Protein AF-A0A5N6ZNU6-F1 (afdb_monomer)

pLDDT: mean 80.34, std 13.29, range [39.31, 98.06]

Nearest PDB structures (foldseek):
  7rax-assembly1_A  TM=7.133E-01  e=1.894E-08  Escherichia coli K-12
  7krv-assembly2_A  TM=4.488E-01  e=5.653E-11  Escherichia coli K-12
  7n46-assembly1_A  TM=6.823E-01  e=2.714E-08  Escherichia coli K-12
  7ko2-assembly4_D  TM=4.359E-01  e=5.014E-11  Escherichia coli K-12
  4jne-assembly1_B  TM=4.265E-01  e=1.566E-10  Escherichia coli K-12

Secondary structure (DSSP, 8-state):
--HHHHHHHTTTTTTS------HHHHHHHHHHHHT--TT--TT-EEEEEEE-SS-EEEEEEEEEE-SSS-EEEEEE---EES-STHHHHHHHHHHHHHHHTTSTT--HHHHHHHHHHIIIIIHHH--S-TT--EEEE-TTSPPBTTTTB-SSEEEE-HHHHHHHHHHHHHHHHHHHHHHHHH-SS-EEEEEEESTTTT-HHHHHHHHHHS-TTSEEE-----S--TT--PPTTPEEEEEEEEEEEGGG---SB--EEEEE----TTPPPPSS--TT-EEEEEE--B-TTS-GGGS-EEE-TTS-EEEEEEEEEEEEE-SSEEEEEEEETTEEEEEEEEE--

Foldseek 3Di:
DDPVVVCVVVVPAPQHDDDDDDPVQVVVQVLPQLLVPPDADQQAKEKEWAQAAFKTKIWMWGFNDPPPGTDTDTQDDMDMDRLHPVQLLVLVLVVCCVLPVPAQQDDPVQSVQQSCCCVVPVQLQQQLDQQDKDWGARQRGDDDVVQCDDPRTGIHGSVNSCVSCVVSLVVSLVSVVVNCVRGPDHHQEYEQHYPRSSRNNSQVSNCVVDDVRYYYTHRAPDDDAPPDPDDAQFWDKDKDKDKDFCVVPDPQWDKDFDWDADDDHRDGDDPDDDPRIGGQDIWIFGPPVPDPVPFDWDQDPRRTIMGMFMWMWIWHDHPFWIKIFIGGPNDTRDIDIGGDD

Organism: NCBI:txid61420

Solvent-accessible surface area (backbone atoms only — not comparable to full-atom values): 19480 Å² total; per-residue (Å²): 136,56,74,66,59,55,40,46,75,70,62,50,48,84,91,51,85,79,78,89,70,54,70,69,56,51,52,48,50,48,40,57,64,56,50,65,58,89,78,75,50,73,71,41,23,34,35,40,35,39,24,23,50,61,38,29,42,34,38,33,31,25,31,72,35,71,70,94,57,68,35,73,38,78,65,38,85,61,54,71,47,84,56,10,50,53,55,46,52,56,46,50,53,51,52,47,47,75,74,36,66,87,43,71,51,58,46,68,68,29,50,50,50,27,50,49,49,34,68,76,42,52,62,54,63,42,58,70,54,52,87,52,64,45,78,34,52,27,73,42,37,67,72,34,78,92,76,37,25,53,91,27,24,34,58,43,47,15,56,57,54,43,65,54,44,44,68,44,52,53,51,53,47,50,54,52,52,51,53,52,69,65,34,89,56,76,59,46,32,36,38,37,36,52,74,35,32,64,20,49,26,55,47,51,53,47,56,72,71,46,61,92,80,40,47,72,43,59,57,59,92,68,94,80,63,85,84,63,94,74,57,73,77,46,65,48,78,44,82,47,76,48,78,43,51,50,90,76,50,76,66,60,48,61,79,45,81,39,69,41,66,91,59,66,86,81,61,79,82,70,91,57,91,48,96,70,54,39,81,65,47,68,39,62,32,62,33,77,83,56,60,69,91,75,55,45,72,44,79,37,99,83,76,44,52,25,37,49,47,68,34,32,43,32,44,28,44,50,101,63,32,37,37,38,32,39,29,46,94,93,37,79,50,45,64,37,77,45,68,69,131

InterPro domains:
  IPR043129 ATPase, nucleotide binding domain [SSF53067] (43-226)

Sequence (341 aa):
MTTLRCAENAGFGENGTIRLISEPEAAAMHALNASNPHGLEVGDTVVLCDAGGGTVDLITFSIAEREPTPRLKEEASGDGSLCGSTFLNRRFEKFLESRLSSMPGWGRDTLDEAMQRFETVIKRTFCGDVTQDSMIPVPGIADDSAIHVHRGRLRVRGQEMVDLFKPILEEVHYLVDNQVRTSKKRVKALFLVGGFGQSPYLRRYLCDALPQDMEALAPVDGWTAVGDEIREAEPIETSWQNYRLCSYGNFDSIRVNLYELHTPVAEEPPLYFDRRVKKHAVLNPNLDAIEKARMPVRLGYDNQEYYHIGYEIHATYFSAHCEYALWYEGRNHGGVRVDYA

Structure (mmCIF, N/CA/C/O backbone):
data_AF-A0A5N6ZNU6-F1
#
_entry.id   AF-A0A5N6ZNU6-F1
#
loop_
_atom_site.group_PDB
_atom_site.id
_atom_site.type_symbol
_atom_site.label_atom_id
_atom_site.label_alt_id
_atom_site.label_comp_id
_atom_site.label_asym_id
_atom_site.label_entity_id
_atom_site.label_seq_id
_atom_site.pdbx_PDB_ins_code
_atom_site.Cartn_x
_atom_site.Cartn_y
_atom_site.Cartn_z
_atom_site.occupancy
_atom_site.B_iso_or_equiv
_atom_site.auth_seq_id
_atom_site.auth_comp_id
_atom_site.auth_asym_id
_atom_site.auth_atom_id
_atom_site.pdbx_PDB_model_num
ATOM 1 N N . MET A 1 1 ? 15.206 -7.789 31.638 1.00 51.19 1 MET A N 1
ATOM 2 C CA . MET A 1 1 ? 14.608 -6.451 31.838 1.00 51.19 1 MET A CA 1
ATOM 3 C C . MET A 1 1 ? 13.488 -6.338 30.817 1.00 51.19 1 MET A C 1
ATOM 5 O O . MET A 1 1 ? 13.765 -6.584 29.654 1.00 51.19 1 MET A O 1
ATOM 9 N N . THR A 1 2 ? 12.238 -6.148 31.231 1.00 79.62 2 THR A N 1
ATOM 10 C CA . THR A 1 2 ? 11.077 -6.112 30.320 1.00 79.62 2 THR A CA 1
ATOM 11 C C . THR A 1 2 ? 10.919 -4.717 29.707 1.00 79.62 2 THR A C 1
ATOM 13 O O . THR A 1 2 ? 11.246 -3.735 30.369 1.00 79.62 2 THR A O 1
ATOM 16 N N . THR A 1 3 ? 10.407 -4.615 28.474 1.00 79.56 3 THR A N 1
ATOM 17 C CA . THR A 1 3 ? 10.200 -3.342 27.744 1.00 79.56 3 THR A CA 1
ATOM 18 C C . THR A 1 3 ? 9.445 -2.298 28.571 1.00 79.56 3 THR A C 1
ATOM 20 O O . THR A 1 3 ? 9.847 -1.139 28.606 1.00 79.56 3 THR A O 1
ATOM 23 N N . LEU A 1 4 ? 8.419 -2.723 29.317 1.00 80.88 4 LEU A N 1
ATOM 24 C CA . LEU A 1 4 ? 7.667 -1.863 30.237 1.00 80.88 4 LEU A CA 1
ATOM 25 C C . LEU A 1 4 ? 8.573 -1.191 31.279 1.00 80.88 4 LEU A C 1
ATOM 27 O O . LEU A 1 4 ? 8.513 0.015 31.473 1.00 80.88 4 LEU A O 1
ATOM 31 N N . ARG A 1 5 ? 9.477 -1.962 31.887 1.00 82.81 5 ARG A N 1
ATOM 32 C CA . ARG A 1 5 ? 10.367 -1.488 32.952 1.00 82.81 5 ARG A CA 1
ATOM 33 C C . ARG A 1 5 ? 11.409 -0.498 32.435 1.00 82.81 5 ARG A C 1
ATOM 35 O O . ARG A 1 5 ? 11.853 0.376 33.169 1.00 82.81 5 ARG A O 1
ATOM 42 N N . CYS A 1 6 ? 11.806 -0.635 31.170 1.00 84.00 6 CYS A N 1
ATOM 43 C CA . CYS A 1 6 ? 12.647 0.354 30.502 1.00 84.00 6 CYS A CA 1
ATOM 44 C C . CYS A 1 6 ? 11.894 1.675 30.288 1.00 84.00 6 CYS A C 1
ATOM 46 O O . CYS A 1 6 ? 12.481 2.729 30.510 1.00 84.00 6 CYS A O 1
ATOM 48 N N . ALA A 1 7 ? 10.615 1.620 29.900 1.00 82.62 7 ALA A N 1
ATOM 49 C CA . ALA A 1 7 ? 9.781 2.811 29.742 1.00 82.62 7 ALA A CA 1
ATOM 50 C C . ALA A 1 7 ? 9.546 3.520 31.088 1.00 82.62 7 ALA A C 1
ATOM 52 O O . ALA A 1 7 ? 9.763 4.724 31.189 1.00 82.62 7 ALA A O 1
ATOM 53 N N . GLU A 1 8 ? 9.208 2.772 32.140 1.00 86.56 8 GLU A N 1
ATOM 54 C CA . GLU A 1 8 ? 9.044 3.307 33.502 1.00 86.56 8 GLU A CA 1
ATOM 55 C C . GLU A 1 8 ? 10.331 3.975 34.007 1.00 86.56 8 GLU A C 1
ATOM 57 O O . GLU A 1 8 ? 10.311 5.111 34.472 1.00 86.56 8 GLU A O 1
ATOM 62 N N . ASN A 1 9 ? 11.484 3.315 33.848 1.00 87.75 9 ASN A N 1
ATOM 63 C CA . ASN A 1 9 ? 12.777 3.875 34.255 1.00 87.75 9 ASN A CA 1
ATOM 64 C C . ASN A 1 9 ? 13.182 5.125 33.455 1.00 87.75 9 ASN A C 1
ATOM 66 O O . ASN A 1 9 ? 14.033 5.886 33.910 1.00 87.75 9 ASN A O 1
ATOM 70 N N . ALA A 1 10 ? 12.614 5.319 32.265 1.00 85.81 10 ALA A N 1
ATOM 71 C CA . ALA A 1 10 ? 12.818 6.504 31.440 1.00 85.81 10 ALA A CA 1
ATOM 72 C C . ALA A 1 10 ? 11.824 7.641 31.763 1.00 85.81 10 ALA A C 1
ATOM 74 O O . ALA A 1 10 ? 11.838 8.659 31.074 1.00 85.81 10 ALA A O 1
ATOM 75 N N . GLY A 1 11 ? 10.980 7.485 32.791 1.00 86.06 11 GLY A N 1
ATOM 76 C CA . GLY A 1 11 ? 10.014 8.498 33.232 1.00 86.06 11 GLY A CA 1
ATOM 77 C C . GLY A 1 11 ? 8.684 8.481 32.470 1.00 86.06 11 GLY A C 1
ATOM 78 O O . GLY A 1 11 ? 7.864 9.382 32.639 1.00 86.06 11 GLY A O 1
ATOM 79 N N . PHE A 1 12 ? 8.427 7.474 31.625 1.00 79.94 12 PHE A N 1
ATOM 80 C CA . PHE A 1 12 ? 7.091 7.299 31.052 1.00 79.94 12 PHE A CA 1
ATOM 81 C C . PHE A 1 12 ? 6.124 6.799 32.137 1.00 79.94 12 PHE A C 1
ATOM 83 O O . PHE A 1 12 ? 6.509 6.019 33.004 1.00 79.94 12 PHE A O 1
ATOM 90 N N . GLY A 1 13 ? 4.858 7.233 32.085 1.00 73.88 13 GLY A N 1
ATOM 91 C CA . GLY A 1 13 ? 3.809 6.776 33.010 1.00 73.88 13 GLY A CA 1
ATOM 92 C C . GLY A 1 13 ? 3.729 7.500 34.361 1.00 73.88 13 GLY A C 1
ATOM 93 O O . GLY A 1 13 ? 2.907 7.123 35.187 1.00 73.88 13 GLY A O 1
ATOM 94 N N . GLU A 1 14 ? 4.509 8.560 34.607 1.00 75.50 14 GLU A N 1
ATOM 95 C CA . GLU A 1 14 ? 4.453 9.296 35.889 1.00 75.50 14 GLU A CA 1
ATOM 96 C C . GLU A 1 14 ? 3.064 9.889 36.204 1.00 75.50 14 GLU A C 1
ATOM 98 O O . GLU A 1 14 ? 2.690 9.990 37.369 1.00 75.50 14 GLU A O 1
ATOM 103 N N . ASN A 1 15 ? 2.276 10.221 35.174 1.00 72.31 15 ASN A N 1
ATOM 104 C CA . ASN A 1 15 ? 0.929 10.798 35.296 1.00 72.31 15 ASN A CA 1
ATOM 105 C C . ASN A 1 15 ? -0.177 9.916 34.678 1.00 72.31 15 ASN A C 1
ATOM 107 O O . ASN A 1 15 ? -1.268 10.412 34.394 1.00 72.31 15 ASN A O 1
ATOM 111 N N . GLY A 1 16 ? 0.085 8.629 34.420 1.00 72.00 16 GLY A N 1
ATOM 112 C CA . GLY A 1 16 ? -0.883 7.755 33.752 1.00 72.00 16 GLY A CA 1
ATOM 113 C C . GLY A 1 16 ? -0.426 6.306 33.603 1.00 72.00 16 GLY A C 1
ATOM 114 O O . GLY A 1 16 ? 0.699 5.944 33.925 1.00 72.00 16 GLY A O 1
ATOM 115 N N . THR A 1 17 ? -1.307 5.440 33.111 1.00 75.81 17 THR A N 1
ATOM 116 C CA . THR A 1 17 ? -1.005 4.009 32.960 1.00 75.81 17 THR A CA 1
ATOM 117 C C . THR A 1 17 ? -0.333 3.733 31.614 1.00 75.81 17 THR A C 1
ATOM 119 O O . THR A 1 17 ? -0.880 4.069 30.565 1.00 75.81 17 THR A O 1
ATOM 122 N N . ILE A 1 18 ? 0.837 3.087 31.616 1.00 76.19 18 ILE A N 1
ATOM 123 C CA . ILE A 1 18 ? 1.483 2.625 30.378 1.00 76.19 18 ILE A CA 1
ATOM 124 C C . ILE A 1 18 ? 0.818 1.324 29.934 1.00 76.19 18 ILE A C 1
ATOM 126 O O . ILE A 1 18 ? 0.795 0.344 30.682 1.00 76.19 18 ILE A O 1
ATOM 130 N N . ARG A 1 19 ? 0.329 1.288 28.693 1.00 74.06 19 ARG A N 1
ATOM 131 C CA . ARG A 1 19 ? -0.153 0.061 28.054 1.00 74.06 19 ARG A CA 1
ATOM 132 C C . ARG A 1 19 ? 0.830 -0.374 26.977 1.00 74.06 19 ARG A C 1
ATOM 134 O O . ARG A 1 19 ? 1.073 0.363 26.026 1.00 74.06 19 ARG A O 1
ATOM 141 N N . LEU A 1 20 ? 1.364 -1.585 27.115 1.00 73.50 20 LEU A N 1
ATOM 142 C CA . LEU A 1 20 ? 2.018 -2.255 25.999 1.00 73.50 20 LEU A CA 1
ATOM 143 C C . LEU A 1 20 ? 0.938 -2.793 25.065 1.00 73.50 20 LEU A C 1
ATOM 145 O O . LEU A 1 20 ? 0.037 -3.501 25.509 1.00 73.50 20 LEU A O 1
ATOM 149 N N . ILE A 1 21 ? 1.054 -2.444 23.795 1.00 71.12 21 ILE A N 1
ATOM 150 C CA . ILE A 1 21 ? 0.240 -2.973 22.705 1.00 71.12 21 ILE A CA 1
ATOM 151 C C . ILE A 1 21 ? 1.146 -3.779 21.783 1.00 71.12 21 ILE A C 1
ATOM 153 O O . ILE A 1 21 ? 2.356 -3.529 21.724 1.00 71.12 21 ILE A O 1
ATOM 157 N N . SER A 1 22 ? 0.576 -4.749 21.079 1.00 64.69 22 SER A N 1
ATOM 158 C CA . SER A 1 22 ? 1.310 -5.409 20.004 1.00 64.69 22 SER A CA 1
ATOM 159 C C . SER A 1 22 ? 1.457 -4.452 18.814 1.00 64.69 22 SER A C 1
ATOM 161 O O . SER A 1 22 ? 0.653 -3.541 18.624 1.00 64.69 22 SER A O 1
ATOM 163 N N . GLU A 1 23 ? 2.492 -4.644 18.002 1.00 61.56 23 GLU A N 1
ATOM 164 C CA . GLU A 1 23 ? 2.657 -3.926 16.732 1.00 61.56 23 GLU A CA 1
ATOM 165 C C . GLU A 1 23 ? 1.412 -4.015 15.823 1.00 61.56 23 GLU A C 1
ATOM 167 O O . GLU A 1 23 ? 0.945 -2.964 15.378 1.00 61.56 23 GLU A O 1
ATOM 172 N N . PRO A 1 24 ? 0.780 -5.192 15.621 1.00 65.31 24 PRO A N 1
ATOM 173 C CA . PRO A 1 24 ? -0.447 -5.260 14.833 1.00 65.31 24 PRO A CA 1
ATOM 174 C C . PRO A 1 24 ? -1.640 -4.543 15.483 1.00 65.31 24 PRO A C 1
ATOM 176 O O . PRO A 1 24 ? -2.470 -3.976 14.774 1.00 65.31 24 PRO A O 1
ATOM 179 N N . GLU A 1 25 ? -1.736 -4.515 16.818 1.00 69.44 25 GLU A N 1
ATOM 180 C CA . GLU A 1 25 ? -2.754 -3.718 17.517 1.00 69.44 25 GLU A CA 1
ATOM 181 C C . GLU A 1 25 ? -2.515 -2.214 17.301 1.00 69.44 25 GLU A C 1
ATOM 183 O O . GLU A 1 25 ? -3.463 -1.468 17.057 1.00 69.44 25 GLU A O 1
ATOM 188 N N . ALA A 1 26 ? -1.256 -1.765 17.324 1.00 72.44 26 ALA A N 1
ATOM 189 C CA . ALA A 1 26 ? -0.891 -0.381 17.025 1.00 72.44 26 ALA A CA 1
ATOM 190 C C . ALA A 1 26 ? -1.258 0.011 15.586 1.00 72.44 26 ALA A C 1
ATOM 192 O O . ALA A 1 26 ? -1.880 1.055 15.373 1.00 72.44 26 ALA A O 1
ATOM 193 N N . ALA A 1 27 ? -0.927 -0.843 14.613 1.00 68.31 27 ALA A N 1
ATOM 194 C CA . ALA A 1 27 ? -1.252 -0.636 13.206 1.00 68.31 27 ALA A CA 1
ATOM 195 C C . ALA A 1 27 ? -2.770 -0.603 12.967 1.00 68.31 27 ALA A C 1
ATOM 197 O O . ALA A 1 27 ? -3.264 0.286 12.275 1.00 68.31 27 ALA A O 1
ATOM 198 N N . ALA A 1 28 ? -3.528 -1.504 13.597 1.00 72.88 28 ALA A N 1
ATOM 199 C CA . ALA A 1 28 ? -4.983 -1.522 13.490 1.00 72.88 28 ALA A CA 1
ATOM 200 C C . ALA A 1 28 ? -5.640 -0.298 14.149 1.00 72.88 28 ALA A C 1
ATOM 202 O O . ALA A 1 28 ? -6.561 0.275 13.573 1.00 72.88 28 ALA A O 1
ATOM 203 N N . MET A 1 29 ? -5.162 0.149 15.318 1.00 73.88 29 MET A N 1
ATOM 204 C CA . MET A 1 29 ? -5.648 1.392 15.934 1.00 73.88 29 MET A CA 1
ATOM 205 C C . MET A 1 29 ? -5.370 2.611 15.051 1.00 73.88 29 MET A C 1
ATOM 207 O O . MET A 1 29 ? -6.229 3.480 14.914 1.00 73.88 29 MET A O 1
ATOM 211 N N . HIS A 1 30 ? -4.188 2.674 14.436 1.00 72.19 30 HIS A N 1
ATOM 212 C CA . HIS A 1 30 ? -3.856 3.738 13.496 1.00 72.19 30 HIS A CA 1
ATOM 213 C C . HIS A 1 30 ? -4.765 3.698 12.261 1.00 72.19 30 HIS A C 1
ATOM 215 O O . HIS A 1 30 ? -5.376 4.714 11.939 1.00 72.19 30 HIS A O 1
ATOM 221 N N . ALA A 1 31 ? -4.937 2.528 11.637 1.00 68.69 31 ALA A N 1
ATOM 222 C CA . ALA A 1 31 ? -5.826 2.347 10.491 1.00 68.69 31 ALA A CA 1
ATOM 223 C C . ALA A 1 31 ? -7.276 2.740 10.819 1.00 68.69 31 ALA A C 1
ATOM 225 O O . ALA A 1 31 ? -7.913 3.447 10.041 1.00 68.69 31 ALA A O 1
ATOM 226 N N . LEU A 1 32 ? -7.781 2.355 11.995 1.00 69.69 32 LEU A N 1
ATOM 227 C CA . LEU A 1 32 ? -9.116 2.733 12.468 1.00 69.69 32 LEU A CA 1
ATOM 228 C C . LEU A 1 32 ? -9.279 4.240 12.669 1.00 69.69 32 LEU A C 1
ATOM 230 O O . LEU A 1 32 ? -10.367 4.757 12.439 1.00 69.69 32 LEU A O 1
ATOM 234 N N . ASN A 1 33 ? -8.232 4.943 13.093 1.00 68.00 33 ASN A N 1
ATOM 235 C CA . ASN A 1 33 ? -8.287 6.392 13.274 1.00 68.00 33 ASN A CA 1
ATOM 236 C C . ASN A 1 33 ? -8.126 7.148 11.945 1.00 68.00 33 ASN A C 1
ATOM 238 O O . ASN A 1 33 ? -8.799 8.153 11.738 1.00 68.00 33 ASN A O 1
ATOM 242 N N . ALA A 1 34 ? -7.258 6.671 11.049 1.00 60.16 34 ALA A N 1
ATOM 243 C CA . ALA A 1 34 ? -6.953 7.320 9.772 1.00 60.16 34 ALA A CA 1
ATOM 244 C C . ALA A 1 34 ? -8.050 7.116 8.715 1.00 60.16 34 ALA A C 1
ATOM 246 O O . ALA A 1 34 ? -8.331 8.016 7.933 1.00 60.16 34 ALA A O 1
ATOM 247 N N . SER A 1 35 ? -8.724 5.962 8.712 1.00 54.38 35 SER A N 1
ATOM 248 C CA . SER A 1 35 ? -9.697 5.610 7.663 1.00 54.38 35 SER A CA 1
ATOM 249 C C . SER A 1 35 ? -11.066 6.293 7.814 1.00 54.38 35 SER A C 1
ATOM 251 O O . SER A 1 35 ? -11.995 5.891 7.125 1.00 54.38 35 SER A O 1
ATOM 253 N N . ASN A 1 36 ? -11.213 7.250 8.748 1.00 52.66 36 ASN A N 1
ATOM 254 C CA . ASN A 1 36 ? -12.477 7.876 9.170 1.00 52.66 36 ASN A CA 1
ATOM 255 C C . ASN A 1 36 ? -13.695 6.933 9.014 1.00 52.66 36 ASN A C 1
ATOM 257 O O . ASN A 1 36 ? -14.550 7.149 8.152 1.00 52.66 36 ASN A O 1
ATOM 261 N N . PRO A 1 37 ? -13.748 5.825 9.781 1.00 50.72 37 PRO A N 1
ATOM 262 C CA . PRO A 1 37 ? -14.659 4.723 9.513 1.00 50.72 37 PRO A CA 1
ATOM 263 C C . PRO A 1 37 ? -16.076 5.087 9.958 1.00 50.72 37 PRO A C 1
ATOM 265 O O . PRO A 1 37 ? -16.539 4.716 11.049 1.00 50.72 37 PRO A O 1
ATOM 268 N N . HIS A 1 38 ? -16.767 5.821 9.091 1.00 46.94 38 HIS A N 1
ATOM 269 C CA . HIS A 1 38 ? -18.204 6.042 9.102 1.00 46.94 38 HIS A CA 1
ATOM 270 C C . HIS A 1 38 ? -18.914 4.708 8.826 1.00 46.94 38 HIS A C 1
ATOM 272 O O . HIS A 1 38 ? -19.449 4.477 7.751 1.00 46.94 38 HIS A O 1
ATOM 278 N N . GLY A 1 39 ? -18.884 3.784 9.787 1.00 60.69 39 GLY A N 1
ATOM 279 C CA . GLY A 1 39 ? -19.612 2.523 9.654 1.00 60.69 39 GLY A CA 1
ATOM 280 C C . GLY A 1 39 ? -19.181 1.400 10.584 1.00 60.69 39 GLY A C 1
ATOM 281 O O . GLY A 1 39 ? -19.991 0.512 10.826 1.00 60.69 39 GLY A O 1
ATOM 282 N N . LEU A 1 40 ? -17.958 1.416 11.123 1.00 71.25 40 LEU A N 1
ATOM 283 C CA . LEU A 1 40 ? -17.501 0.379 12.057 1.00 71.25 40 LEU A CA 1
ATOM 284 C C . LEU A 1 40 ? -17.944 0.700 13.488 1.00 71.25 40 LEU A C 1
ATOM 286 O O . LEU A 1 40 ? -17.657 1.777 13.988 1.00 71.25 40 LEU A O 1
ATOM 290 N N . GLU A 1 41 ? -18.610 -0.218 14.170 1.00 77.19 41 GLU A N 1
ATOM 291 C CA . GLU A 1 41 ? -19.144 -0.056 15.523 1.00 77.19 41 GLU A CA 1
ATOM 292 C C . GLU A 1 41 ? -18.466 -1.000 16.520 1.00 77.19 41 GLU A C 1
ATOM 294 O O . GLU A 1 41 ? -17.758 -1.942 16.159 1.00 77.19 41 GLU A O 1
ATOM 299 N N . VAL A 1 42 ? -18.681 -0.753 17.815 1.00 83.31 42 VAL A N 1
ATOM 300 C CA . VAL A 1 42 ? -18.278 -1.709 18.852 1.00 83.31 42 VAL A CA 1
ATOM 301 C C . VAL A 1 42 ? -18.961 -3.053 18.582 1.00 83.31 42 VAL A C 1
ATOM 303 O O . VAL A 1 42 ? -20.173 -3.124 18.412 1.00 83.31 42 VAL A O 1
ATOM 306 N N . GLY A 1 43 ? -18.173 -4.124 18.563 1.00 85.56 43 GLY A N 1
ATOM 307 C CA . GLY A 1 43 ? -18.595 -5.478 18.221 1.00 85.56 43 GLY A CA 1
ATOM 308 C C . GLY A 1 43 ? -18.250 -5.895 16.791 1.00 85.56 43 GLY A C 1
ATOM 309 O O . GLY A 1 43 ? -18.131 -7.101 16.548 1.00 85.56 43 GLY A O 1
ATOM 310 N N . ASP A 1 44 ? -18.019 -4.943 15.880 1.00 87.31 44 ASP A N 1
ATOM 311 C CA . ASP A 1 44 ? -17.610 -5.252 14.510 1.00 87.31 44 ASP A CA 1
ATOM 312 C C . ASP A 1 44 ? -16.221 -5.883 14.476 1.00 87.31 44 ASP A C 1
ATOM 314 O O . ASP A 1 44 ? -15.363 -5.611 15.319 1.00 87.31 44 ASP A O 1
ATOM 318 N N . THR A 1 45 ? -16.016 -6.760 13.495 1.00 90.38 45 THR A N 1
ATOM 319 C CA . THR A 1 45 ? -14.768 -7.501 13.303 1.00 90.38 45 THR A CA 1
ATOM 320 C C . THR A 1 45 ? -14.099 -7.054 12.011 1.00 90.38 45 THR A C 1
ATOM 322 O O . THR A 1 45 ? -14.753 -6.942 10.976 1.00 90.38 45 THR A O 1
ATOM 325 N N . VAL A 1 46 ? -12.799 -6.799 12.075 1.00 88.62 46 VAL A N 1
ATOM 326 C CA . VAL A 1 46 ? -11.963 -6.352 10.963 1.00 88.62 46 VAL A CA 1
ATOM 327 C C . VAL A 1 46 ? -10.756 -7.267 10.817 1.00 88.62 46 VAL A C 1
ATOM 329 O O . VAL A 1 46 ? -10.259 -7.818 11.802 1.00 88.62 46 VAL A O 1
ATOM 332 N N . VAL A 1 47 ? -10.270 -7.410 9.591 1.00 91.19 47 VAL A N 1
ATOM 333 C CA . VAL A 1 47 ? -8.977 -8.037 9.309 1.00 91.19 47 VAL A CA 1
ATOM 334 C C . VAL A 1 47 ? -7.991 -6.932 8.969 1.00 91.19 47 VAL A C 1
ATOM 336 O O . VAL A 1 47 ? -8.284 -6.099 8.123 1.00 91.19 47 VAL A O 1
ATOM 339 N N . LEU A 1 48 ? -6.832 -6.907 9.615 1.00 87.88 48 LEU A N 1
ATOM 340 C CA . LEU A 1 48 ? -5.693 -6.108 9.176 1.00 87.88 48 LEU A CA 1
ATOM 341 C C . LEU A 1 48 ? -4.790 -7.016 8.340 1.00 87.88 48 LEU A C 1
ATOM 343 O O . LEU A 1 48 ? -4.389 -8.073 8.814 1.00 87.88 48 LEU A O 1
ATOM 347 N N . CYS A 1 49 ? -4.491 -6.604 7.115 1.00 90.12 49 CYS A N 1
ATOM 348 C CA . CYS A 1 49 ? -3.552 -7.243 6.206 1.00 90.12 49 CYS A CA 1
ATOM 349 C C . CYS A 1 49 ? -2.362 -6.302 6.010 1.00 90.12 49 CYS A C 1
ATOM 351 O O . CYS A 1 49 ? -2.451 -5.339 5.245 1.00 90.12 49 CYS A O 1
ATOM 353 N N . ASP A 1 50 ? -1.254 -6.579 6.693 1.00 85.69 50 ASP A N 1
ATOM 354 C CA . ASP A 1 50 ? 0.019 -5.910 6.446 1.00 85.69 50 ASP A CA 1
ATOM 355 C C . ASP A 1 50 ? 0.718 -6.584 5.272 1.00 85.69 50 ASP A C 1
ATOM 357 O O . ASP A 1 50 ? 1.384 -7.612 5.402 1.00 85.69 50 ASP A O 1
ATOM 361 N N . ALA A 1 51 ? 0.507 -6.020 4.085 1.00 85.62 51 ALA A N 1
ATOM 362 C CA . ALA A 1 51 ? 1.149 -6.476 2.873 1.00 85.62 51 ALA A CA 1
ATOM 363 C C . ALA A 1 51 ? 2.468 -5.716 2.689 1.00 85.62 51 ALA A C 1
ATOM 365 O O . ALA A 1 51 ? 2.513 -4.597 2.170 1.00 85.62 51 ALA A O 1
ATOM 366 N N . GLY A 1 52 ? 3.566 -6.341 3.109 1.00 80.44 52 GLY A N 1
ATOM 367 C CA . GLY A 1 52 ? 4.906 -5.774 3.081 1.00 80.44 52 GLY A CA 1
ATOM 368 C C . GLY A 1 52 ? 5.724 -6.128 1.834 1.00 80.44 52 GLY A C 1
ATOM 369 O O . GLY A 1 52 ? 5.241 -6.574 0.789 1.00 80.44 52 GLY A O 1
ATOM 370 N N . GLY A 1 53 ? 7.035 -5.898 1.931 1.00 80.38 53 GLY A N 1
ATOM 371 C CA . GLY A 1 53 ? 7.987 -6.280 0.886 1.00 80.38 53 GLY A CA 1
ATOM 372 C C . GLY A 1 53 ? 8.268 -7.784 0.864 1.00 80.38 53 GLY A C 1
ATOM 373 O O . GLY A 1 53 ? 8.252 -8.401 -0.199 1.00 80.38 53 GLY A O 1
ATOM 374 N N . GLY A 1 54 ? 8.550 -8.373 2.024 1.00 73.25 54 GLY A N 1
ATOM 375 C CA . GLY A 1 54 ? 8.911 -9.789 2.150 1.00 73.25 54 GLY A CA 1
ATOM 376 C C . GLY A 1 54 ? 7.735 -10.678 2.540 1.00 73.25 54 GLY A C 1
ATOM 377 O O . GLY A 1 54 ? 7.537 -11.727 1.932 1.00 73.25 54 GLY A O 1
ATOM 378 N N . THR A 1 55 ? 6.961 -10.241 3.525 1.00 80.31 55 THR A N 1
ATOM 379 C CA . THR A 1 55 ? 5.838 -10.984 4.094 1.00 80.31 55 THR A CA 1
ATOM 380 C C . THR A 1 55 ? 4.521 -10.286 3.807 1.00 80.31 55 THR A C 1
ATOM 382 O O . THR A 1 55 ? 4.480 -9.095 3.482 1.00 80.31 55 THR A O 1
ATOM 385 N N . VAL A 1 56 ? 3.458 -11.070 3.907 1.00 86.38 56 VAL A N 1
ATOM 386 C CA . VAL A 1 56 ? 2.109 -10.578 4.132 1.00 86.38 56 VAL A CA 1
ATOM 387 C C . VAL A 1 56 ? 1.633 -11.225 5.416 1.00 86.38 56 VAL A C 1
ATOM 389 O O . VAL A 1 56 ? 1.635 -12.453 5.501 1.00 86.38 56 VAL A O 1
ATOM 392 N N . ASP A 1 57 ? 1.264 -10.400 6.384 1.00 86.56 57 ASP A N 1
ATOM 393 C CA . ASP A 1 57 ? 0.865 -10.820 7.720 1.00 86.56 57 ASP A CA 1
ATOM 394 C C . ASP A 1 57 ? -0.559 -10.327 7.995 1.00 86.56 57 ASP A C 1
ATOM 396 O O . ASP A 1 57 ? -0.908 -9.175 7.726 1.00 86.56 57 ASP A O 1
ATOM 400 N N . LEU A 1 58 ? -1.406 -11.214 8.506 1.00 91.06 58 LEU A N 1
ATOM 401 C CA . LEU A 1 58 ? -2.812 -10.950 8.767 1.00 91.06 58 LEU A CA 1
ATOM 402 C C . LEU A 1 58 ? -3.135 -11.129 10.232 1.00 91.06 58 LEU A C 1
ATOM 404 O O . LEU A 1 58 ? -2.582 -11.980 10.919 1.00 91.06 58 LEU A O 1
ATOM 408 N N . ILE A 1 59 ? -4.102 -10.356 10.701 1.00 89.50 59 ILE A N 1
ATOM 409 C CA . ILE A 1 59 ? -4.647 -10.504 12.043 1.00 89.50 59 ILE A CA 1
ATOM 410 C C . ILE A 1 59 ? -6.105 -10.065 12.059 1.00 89.50 59 ILE A C 1
ATOM 412 O O . ILE A 1 59 ? -6.512 -9.164 11.326 1.00 89.50 59 ILE A O 1
ATOM 416 N N . THR A 1 60 ? -6.917 -10.722 12.884 1.00 91.81 60 THR A N 1
ATOM 417 C CA . THR A 1 60 ? -8.344 -10.408 13.012 1.00 91.81 60 THR A CA 1
ATOM 418 C C . THR A 1 60 ? -8.636 -9.810 14.373 1.00 91.81 60 THR A C 1
ATOM 420 O O . THR A 1 60 ? -8.338 -10.422 15.400 1.00 91.81 60 THR A O 1
ATOM 423 N N . PHE A 1 61 ? -9.297 -8.657 14.383 1.00 89.19 61 PHE A N 1
ATOM 424 C CA . PHE A 1 61 ? -9.691 -7.959 15.597 1.00 89.19 61 PHE A CA 1
ATOM 425 C C . PHE A 1 61 ? -11.190 -7.703 15.628 1.00 89.19 61 PHE A C 1
ATOM 427 O O . PHE A 1 61 ? -11.780 -7.378 14.604 1.00 89.19 61 PHE A O 1
ATOM 434 N N . SER A 1 62 ? -11.798 -7.748 16.811 1.00 90.19 62 SER A N 1
ATOM 435 C CA . SER A 1 62 ? -13.063 -7.064 17.063 1.00 90.19 62 SER A CA 1
ATOM 436 C C . SER A 1 62 ? -12.844 -5.751 17.802 1.00 90.19 62 SER A C 1
ATOM 438 O O . SER A 1 62 ? -11.942 -5.624 18.635 1.00 90.19 62 SER A O 1
ATOM 440 N N . ILE A 1 63 ? -13.683 -4.765 17.497 1.00 86.19 63 ILE A N 1
ATOM 441 C CA . ILE A 1 63 ? -13.680 -3.467 18.167 1.00 86.19 63 ILE A CA 1
ATOM 442 C C . ILE A 1 63 ? -14.398 -3.639 19.505 1.00 86.19 63 ILE A C 1
ATOM 444 O O . ILE A 1 63 ? -15.616 -3.779 19.547 1.00 86.19 63 ILE A O 1
ATOM 448 N N . ALA A 1 64 ? -13.658 -3.656 20.608 1.00 85.25 64 ALA A N 1
ATOM 449 C CA . ALA A 1 64 ? -14.229 -3.775 21.948 1.00 85.25 64 ALA A CA 1
ATOM 450 C C . ALA A 1 64 ? -14.690 -2.417 22.495 1.00 85.25 64 ALA A C 1
ATOM 452 O O . ALA A 1 64 ? -15.732 -2.329 23.136 1.00 85.25 64 ALA A O 1
ATOM 453 N N . GLU A 1 65 ? -13.925 -1.360 22.229 1.00 78.94 65 GLU A N 1
ATOM 454 C CA . GLU A 1 65 ? -14.221 0.015 22.642 1.00 78.94 65 GLU A CA 1
ATOM 455 C C . GLU A 1 65 ? -13.716 0.964 21.547 1.00 78.94 65 GLU A C 1
ATOM 457 O O . GLU A 1 65 ? -12.704 0.674 20.906 1.00 78.94 65 GLU A O 1
ATOM 462 N N . ARG A 1 66 ? -14.401 2.090 21.319 1.00 68.25 66 ARG A N 1
ATOM 463 C CA . ARG A 1 66 ? -13.928 3.143 20.395 1.00 68.25 66 ARG A CA 1
ATOM 464 C C . ARG A 1 66 ? -13.353 4.356 21.120 1.00 68.25 66 ARG A C 1
ATOM 466 O O . ARG A 1 66 ? -12.490 5.032 20.581 1.00 68.25 66 ARG A O 1
ATOM 473 N N . GLU A 1 67 ? -13.834 4.626 22.326 1.00 64.25 67 GLU A N 1
ATOM 474 C CA . GLU A 1 67 ? -13.673 5.903 23.019 1.00 64.25 67 GLU A CA 1
ATOM 475 C C . GLU A 1 67 ? -13.360 5.670 24.497 1.00 64.25 67 GLU A C 1
ATOM 477 O O . GLU A 1 67 ? -13.939 4.751 25.081 1.00 64.25 67 GLU A O 1
ATOM 482 N N . PRO A 1 68 ? -12.513 6.504 25.130 1.00 58.34 68 PRO A N 1
ATOM 483 C CA . PRO A 1 68 ? -11.639 7.549 24.562 1.00 58.34 68 PRO A CA 1
ATOM 484 C C . PRO A 1 68 ? -10.426 7.020 23.775 1.00 58.34 68 PRO A C 1
ATOM 486 O O . PRO A 1 68 ? -9.684 7.793 23.179 1.00 58.34 68 PRO A O 1
ATOM 489 N N . THR A 1 69 ? -10.155 5.714 23.802 1.00 64.31 69 THR A N 1
ATOM 490 C CA . THR A 1 69 ? -9.073 5.096 23.021 1.00 64.31 69 THR A CA 1
ATOM 491 C C . THR A 1 69 ? -9.568 3.766 22.476 1.00 64.31 69 THR A C 1
ATOM 493 O O . THR A 1 69 ? -10.111 2.981 23.261 1.00 64.31 69 THR A O 1
ATOM 496 N N . PRO A 1 70 ? -9.374 3.475 21.178 1.00 68.25 70 PRO A N 1
ATOM 497 C CA . PRO A 1 70 ? -9.789 2.206 20.613 1.00 68.25 70 PRO A CA 1
ATOM 498 C C . PRO A 1 70 ? -9.195 1.021 21.382 1.00 68.25 70 PRO A C 1
ATOM 500 O O . PRO A 1 70 ? -7.996 0.965 21.674 1.00 68.25 70 PRO A O 1
ATOM 503 N N . ARG A 1 71 ? -10.042 0.048 21.715 1.00 77.25 71 ARG A N 1
ATOM 504 C CA . ARG A 1 71 ? -9.604 -1.253 22.216 1.00 77.25 71 ARG A CA 1
ATOM 505 C C . ARG A 1 71 ? -9.981 -2.317 21.225 1.00 77.25 71 ARG A C 1
ATOM 507 O O . ARG A 1 71 ? -11.146 -2.448 20.851 1.00 77.25 71 ARG A O 1
ATOM 514 N N . LEU A 1 72 ? -8.979 -3.090 20.847 1.00 83.62 72 LEU A N 1
ATOM 515 C CA . LEU A 1 72 ? -9.119 -4.190 19.922 1.00 83.62 72 LEU A CA 1
ATOM 516 C C . LEU A 1 72 ? -8.934 -5.488 20.680 1.00 83.62 72 LEU A C 1
ATOM 518 O O . LEU A 1 72 ? -8.107 -5.594 21.584 1.00 83.62 72 LEU A O 1
ATOM 522 N N . LYS A 1 73 ? -9.741 -6.474 20.320 1.00 85.44 73 LYS A N 1
ATOM 523 C CA . LYS A 1 73 ? -9.618 -7.826 20.835 1.00 85.44 73 LYS A CA 1
ATOM 524 C C . LYS A 1 73 ? -9.278 -8.737 19.675 1.00 85.44 73 LYS A C 1
ATOM 526 O O . LYS A 1 73 ? -10.053 -8.822 18.731 1.00 85.44 73 LYS A O 1
ATOM 531 N N . GLU A 1 74 ? -8.151 -9.429 19.758 1.00 86.19 74 GLU A N 1
ATOM 532 C CA . GLU A 1 74 ? -7.797 -10.456 18.780 1.00 86.19 74 GLU A CA 1
ATOM 533 C C . GLU A 1 74 ? -8.848 -11.581 18.805 1.00 86.19 74 GLU A C 1
ATOM 535 O O . GLU A 1 74 ? -9.180 -12.122 19.865 1.00 86.19 74 GLU A O 1
ATOM 540 N N . GLU A 1 75 ? -9.428 -11.887 17.645 1.00 85.88 75 GLU A N 1
ATOM 541 C CA . GLU A 1 75 ? -10.506 -12.880 17.500 1.00 85.88 75 GLU A CA 1
ATOM 542 C C . GLU A 1 75 ? -10.026 -14.190 16.867 1.00 85.88 75 GLU A C 1
ATOM 544 O O . GLU A 1 75 ? -10.630 -15.243 17.085 1.00 85.88 75 GLU A O 1
ATOM 549 N N . ALA A 1 76 ? -8.936 -14.138 16.107 1.00 81.44 76 ALA A N 1
ATOM 550 C CA . ALA A 1 76 ? -8.302 -15.293 15.494 1.00 81.44 76 ALA A CA 1
ATOM 551 C C . ALA A 1 76 ? -6.792 -15.077 15.460 1.00 81.44 76 ALA A C 1
ATOM 553 O O . ALA A 1 76 ? -6.342 -13.951 15.241 1.00 81.44 76 ALA A O 1
ATOM 554 N N . SER A 1 77 ? -6.039 -16.165 15.641 1.00 81.81 77 SER A N 1
ATOM 555 C CA . SER A 1 77 ? -4.596 -16.151 15.424 1.00 81.81 77 SER A CA 1
ATOM 556 C C . SER A 1 77 ? -4.299 -15.645 14.019 1.00 81.81 77 SER A C 1
ATOM 558 O O . SER A 1 77 ? -4.995 -16.011 13.067 1.00 81.81 77 SER A O 1
ATOM 560 N N . GLY A 1 78 ? -3.293 -14.784 13.919 1.00 83.38 78 GLY A N 1
ATOM 561 C CA . GLY A 1 78 ? -2.835 -14.280 12.637 1.00 83.38 78 GLY A CA 1
ATOM 562 C C . GLY A 1 78 ? -2.261 -15.376 11.742 1.00 83.38 78 GLY A C 1
ATOM 563 O O . GLY A 1 78 ? -1.690 -16.353 12.234 1.00 83.38 78 GLY A O 1
ATOM 564 N N . ASP A 1 79 ? -2.423 -15.194 10.439 1.00 86.62 79 ASP A N 1
ATOM 565 C CA . ASP A 1 79 ? -1.826 -16.006 9.380 1.00 86.62 79 ASP A CA 1
ATOM 566 C C . ASP A 1 79 ? -0.823 -15.155 8.592 1.00 86.62 79 ASP A C 1
ATOM 568 O O . ASP A 1 79 ? -0.862 -13.925 8.637 1.00 86.62 79 ASP A O 1
ATOM 572 N N . GLY A 1 80 ? 0.086 -15.785 7.861 1.00 88.31 80 GLY A N 1
ATOM 573 C CA . GLY A 1 80 ? 1.050 -15.053 7.055 1.00 88.31 80 GLY A CA 1
ATOM 574 C C . GLY A 1 80 ? 1.880 -15.942 6.146 1.00 88.31 80 GLY A C 1
ATOM 575 O O . GLY A 1 80 ? 2.094 -17.125 6.410 1.00 88.31 80 GLY A O 1
ATOM 576 N N . SER A 1 81 ? 2.369 -15.360 5.053 1.00 88.75 81 SER A N 1
ATOM 577 C CA . SER A 1 81 ? 3.253 -16.049 4.108 1.00 88.75 81 SER A CA 1
ATOM 578 C C . SER A 1 81 ? 4.318 -15.114 3.548 1.00 88.75 81 SER A C 1
ATOM 580 O O . SER A 1 81 ? 4.215 -13.885 3.574 1.00 88.75 81 SER A O 1
ATOM 582 N N . LEU A 1 82 ? 5.348 -15.721 2.967 1.00 87.56 82 LEU A N 1
ATOM 583 C CA . LEU A 1 82 ? 6.389 -15.045 2.206 1.00 87.56 82 LEU A CA 1
ATOM 584 C C . LEU A 1 82 ? 5.882 -14.736 0.788 1.00 87.56 82 LEU A C 1
ATOM 586 O O . LEU A 1 82 ? 6.330 -15.342 -0.181 1.00 87.56 82 LEU A O 1
ATOM 590 N N . CYS A 1 83 ? 4.942 -13.796 0.677 1.00 87.44 83 CYS A N 1
ATOM 591 C CA . CYS A 1 83 ? 4.307 -13.412 -0.590 1.00 87.44 83 CYS A CA 1
ATOM 592 C C . CYS A 1 83 ? 4.217 -11.889 -0.797 1.00 87.44 83 CYS A C 1
ATOM 594 O O . CYS A 1 83 ? 3.342 -11.385 -1.495 1.00 87.44 83 CYS A O 1
ATOM 596 N N . GLY A 1 84 ? 5.144 -11.130 -0.204 1.00 86.00 84 GLY A N 1
ATOM 597 C CA . GLY A 1 84 ? 5.193 -9.674 -0.361 1.00 86.00 84 GLY A CA 1
ATOM 598 C C . GLY A 1 84 ? 5.656 -9.200 -1.751 1.00 86.00 84 GLY A C 1
ATOM 599 O O . GLY A 1 84 ? 6.070 -9.978 -2.618 1.00 86.00 84 GLY A O 1
ATOM 600 N N . SER A 1 85 ? 5.669 -7.881 -1.965 1.00 89.25 85 SER A N 1
ATOM 601 C CA . SER A 1 85 ? 5.982 -7.287 -3.283 1.00 89.25 85 SER A CA 1
ATOM 602 C C . SER A 1 85 ? 7.380 -7.606 -3.839 1.00 89.25 85 SER A C 1
ATOM 604 O O . SER A 1 85 ? 7.604 -7.471 -5.042 1.00 89.25 85 SER A O 1
ATOM 606 N N . THR A 1 86 ? 8.339 -8.049 -3.021 1.00 85.88 86 THR A N 1
ATOM 607 C CA . THR A 1 86 ? 9.667 -8.479 -3.504 1.00 85.88 86 THR A CA 1
ATOM 608 C C . THR A 1 86 ? 9.600 -9.744 -4.358 1.00 85.88 86 THR A C 1
ATOM 610 O O . THR A 1 86 ? 10.464 -9.966 -5.208 1.00 85.88 86 THR A O 1
ATOM 613 N N . PHE A 1 87 ? 8.554 -10.558 -4.206 1.00 91.69 87 PHE A N 1
ATOM 614 C CA . PHE A 1 87 ? 8.329 -11.720 -5.059 1.00 91.69 87 PHE A CA 1
ATOM 615 C C . PHE A 1 87 ? 7.922 -11.315 -6.478 1.00 91.69 87 PHE A C 1
ATOM 617 O O . PHE A 1 87 ? 8.297 -12.002 -7.429 1.00 91.69 87 PHE A O 1
ATOM 624 N N . LEU A 1 88 ? 7.268 -10.160 -6.646 1.00 94.88 88 LEU A N 1
ATOM 625 C CA . LEU A 1 88 ? 7.028 -9.569 -7.966 1.00 94.88 88 LEU A CA 1
ATOM 626 C C . LEU A 1 88 ? 8.347 -9.211 -8.654 1.00 94.88 88 LEU A C 1
ATOM 628 O O . LEU A 1 88 ? 8.516 -9.525 -9.828 1.00 94.88 88 LEU A O 1
ATOM 632 N N . ASN A 1 89 ? 9.309 -8.645 -7.916 1.00 92.19 89 ASN A N 1
ATOM 633 C CA . ASN A 1 89 ? 10.639 -8.341 -8.456 1.00 92.19 89 ASN A CA 1
ATOM 634 C C . ASN A 1 89 ? 11.332 -9.611 -8.958 1.00 92.19 89 ASN A C 1
ATOM 636 O O . ASN A 1 89 ? 11.794 -9.649 -10.091 1.00 92.19 89 ASN A O 1
ATOM 640 N N . ARG A 1 90 ? 11.331 -10.684 -8.158 1.00 94.94 90 ARG A N 1
ATOM 641 C CA . ARG A 1 90 ? 11.926 -11.973 -8.555 1.00 94.94 90 ARG A CA 1
ATOM 642 C C . ARG A 1 90 ? 11.264 -12.566 -9.798 1.00 94.94 90 ARG A C 1
ATOM 644 O O . ARG A 1 90 ? 11.930 -13.185 -10.622 1.00 94.94 90 ARG A O 1
ATOM 651 N N . ARG A 1 91 ? 9.940 -12.427 -9.923 1.00 97.50 91 ARG A N 1
ATOM 652 C CA . ARG A 1 91 ? 9.197 -12.888 -11.106 1.00 97.50 91 ARG A CA 1
ATOM 653 C C . ARG A 1 91 ? 9.533 -12.045 -12.332 1.00 97.50 91 ARG A C 1
ATOM 655 O O . ARG A 1 91 ? 9.716 -12.608 -13.407 1.00 97.50 91 ARG A O 1
ATOM 662 N N . PHE A 1 92 ? 9.650 -10.732 -12.163 1.00 98.06 92 PHE A N 1
ATOM 663 C CA . PHE A 1 92 ? 10.009 -9.818 -13.238 1.00 98.06 92 PHE A CA 1
ATOM 664 C C . PHE A 1 92 ? 11.452 -10.023 -13.721 1.00 98.06 92 PHE A C 1
ATOM 666 O O . PHE A 1 92 ? 11.681 -10.110 -14.922 1.00 98.06 92 PHE A O 1
ATOM 673 N N . GLU A 1 93 ? 12.402 -10.216 -12.806 1.00 97.62 93 GLU A N 1
ATOM 674 C CA . GLU A 1 93 ? 13.789 -10.575 -13.125 1.00 97.62 93 GLU A CA 1
ATOM 675 C C . GLU A 1 93 ? 13.849 -11.856 -13.967 1.00 97.62 93 GLU A C 1
ATOM 677 O O . GLU A 1 93 ? 14.373 -11.840 -15.078 1.00 97.62 93 GLU A O 1
ATOM 682 N N . LYS A 1 94 ? 13.191 -12.935 -13.517 1.00 97.81 94 LYS A N 1
ATOM 683 C CA . LYS A 1 94 ? 13.096 -14.194 -14.282 1.00 97.81 94 LYS A CA 1
ATOM 684 C C . LYS A 1 94 ? 12.436 -14.016 -15.647 1.00 97.81 94 LYS A C 1
ATOM 686 O O . LYS A 1 94 ? 12.819 -14.673 -16.613 1.00 97.81 94 LYS A O 1
ATOM 691 N N . PHE A 1 95 ? 11.426 -13.155 -15.734 1.00 97.75 95 PHE A N 1
ATOM 692 C CA . PHE A 1 95 ? 10.779 -12.825 -16.997 1.00 97.75 95 PHE A CA 1
ATOM 693 C C . PHE A 1 95 ? 11.767 -12.165 -17.967 1.00 97.75 95 PHE A C 1
ATOM 695 O O . PHE A 1 95 ? 11.858 -12.600 -19.117 1.00 97.75 95 PHE A O 1
ATOM 702 N N . LEU A 1 96 ? 12.563 -11.196 -17.504 1.00 97.38 96 LEU A N 1
ATOM 703 C CA . LEU A 1 96 ? 13.608 -10.573 -18.315 1.00 97.38 96 LEU A CA 1
ATOM 704 C C . LEU A 1 96 ? 14.694 -11.578 -18.709 1.00 97.38 96 LEU A C 1
ATOM 706 O O . LEU A 1 96 ? 15.029 -11.663 -19.887 1.00 97.38 96 LEU A O 1
ATOM 710 N N . GLU A 1 97 ? 15.186 -12.391 -17.772 1.00 96.25 97 GLU A N 1
ATOM 711 C CA . GLU A 1 97 ? 16.178 -13.436 -18.049 1.00 96.25 97 GLU A CA 1
ATOM 712 C C . GLU A 1 97 ? 15.679 -14.411 -19.119 1.00 96.25 97 GLU A C 1
ATOM 714 O O . GLU A 1 97 ? 16.386 -14.698 -20.084 1.00 96.25 97 GLU A O 1
ATOM 719 N N . SER A 1 98 ? 14.435 -14.881 -19.007 1.00 95.69 98 SER A N 1
ATOM 720 C CA . SER A 1 98 ? 13.860 -15.813 -19.982 1.00 95.69 98 SER A CA 1
ATOM 721 C C . SER A 1 98 ? 13.760 -15.219 -21.390 1.00 95.69 98 SER A C 1
ATOM 723 O O . SER A 1 98 ? 13.883 -15.947 -22.374 1.00 95.69 98 SER A O 1
ATOM 725 N N . ARG A 1 99 ? 13.553 -13.900 -21.491 1.00 94.75 99 ARG A N 1
ATOM 726 C CA . ARG A 1 99 ? 13.329 -13.200 -22.760 1.00 94.75 99 ARG A CA 1
ATOM 727 C C . ARG A 1 99 ? 14.621 -12.681 -23.384 1.00 94.75 99 ARG A C 1
ATOM 729 O O . ARG A 1 99 ? 14.719 -12.645 -24.605 1.00 94.75 99 ARG A O 1
ATOM 736 N N . LEU A 1 100 ? 15.583 -12.259 -22.565 1.00 96.06 100 LEU A N 1
ATOM 737 C CA . LEU A 1 100 ? 16.731 -11.468 -23.005 1.00 96.06 100 LEU A CA 1
ATOM 738 C C . LEU A 1 100 ? 18.088 -12.127 -22.732 1.00 96.06 100 LEU A C 1
ATOM 740 O O . LEU A 1 100 ? 19.068 -11.691 -23.322 1.00 96.06 100 LEU A O 1
ATOM 744 N N . SER A 1 101 ? 18.187 -13.181 -21.910 1.00 94.25 101 SER A N 1
ATOM 745 C CA . SER A 1 101 ? 19.497 -13.747 -21.516 1.00 94.25 101 SER A CA 1
ATOM 746 C C . SER A 1 101 ? 20.365 -14.256 -22.669 1.00 94.25 101 SER A C 1
ATOM 748 O O . SER A 1 101 ? 21.588 -14.283 -22.550 1.00 94.25 101 SER A O 1
ATOM 750 N N . SER A 1 102 ? 19.754 -14.653 -23.785 1.00 94.19 102 SER A N 1
ATOM 751 C CA . SER A 1 102 ? 20.451 -15.107 -24.993 1.00 94.19 102 SER A CA 1
ATOM 752 C C . SER A 1 102 ? 20.781 -13.981 -25.979 1.00 94.19 102 SER A C 1
ATOM 754 O O . SER A 1 102 ? 21.423 -14.234 -27.000 1.00 94.19 102 SER A O 1
ATOM 756 N N . MET A 1 103 ? 20.345 -12.750 -25.704 1.00 94.62 103 MET A N 1
ATOM 757 C CA . MET A 1 103 ? 20.528 -11.611 -26.597 1.00 94.62 103 MET A CA 1
ATOM 758 C C . MET A 1 103 ? 21.918 -10.986 -26.439 1.00 94.62 103 MET A C 1
ATOM 760 O O . MET A 1 103 ? 22.377 -10.767 -25.313 1.00 94.62 103 MET A O 1
ATOM 764 N N . PRO A 1 104 ? 22.599 -10.646 -27.551 1.00 93.38 104 PRO A N 1
ATOM 765 C CA . PRO A 1 104 ? 23.825 -9.862 -27.497 1.00 93.38 104 PRO A CA 1
ATOM 766 C C . PRO A 1 104 ? 23.592 -8.538 -26.763 1.00 93.38 104 PRO A C 1
ATOM 768 O O . PRO A 1 104 ? 22.641 -7.820 -27.063 1.00 93.38 104 PRO A O 1
ATOM 771 N N . GLY A 1 105 ? 24.473 -8.229 -25.811 1.00 90.38 105 GLY A N 1
ATOM 772 C CA . GLY A 1 105 ? 24.388 -7.014 -24.999 1.00 90.38 105 GLY A CA 1
ATOM 773 C C . GLY A 1 105 ? 23.472 -7.116 -23.775 1.00 90.38 105 GLY A C 1
ATOM 774 O O . GLY A 1 105 ? 23.363 -6.151 -23.023 1.00 90.38 105 GLY A O 1
ATOM 775 N N . TRP A 1 106 ? 22.879 -8.287 -23.505 1.00 96.00 106 TRP A N 1
ATOM 776 C CA . TRP A 1 106 ? 22.319 -8.567 -22.184 1.00 96.00 106 TRP A CA 1
ATOM 777 C C . TRP A 1 106 ? 23.434 -8.602 -21.137 1.00 96.00 106 TRP A C 1
ATOM 779 O O . TRP A 1 106 ? 24.437 -9.303 -21.288 1.00 96.00 106 TRP A O 1
ATOM 789 N N . GLY A 1 107 ? 23.249 -7.840 -20.066 1.00 94.31 107 GLY A N 1
ATOM 790 C CA . GLY A 1 107 ? 24.256 -7.627 -19.041 1.00 94.31 107 GLY A CA 1
ATOM 791 C C . GLY A 1 107 ? 23.636 -7.146 -17.739 1.00 94.31 107 GLY A C 1
ATOM 792 O O . GLY A 1 107 ? 22.450 -6.814 -17.671 1.00 94.31 107 GLY A O 1
ATOM 793 N N . ARG A 1 108 ? 24.457 -7.131 -16.687 1.00 93.19 108 ARG A N 1
ATOM 794 C CA . ARG A 1 108 ? 24.023 -6.746 -15.341 1.00 93.19 108 ARG A CA 1
ATOM 795 C C . ARG A 1 108 ? 23.536 -5.298 -15.279 1.00 93.19 108 ARG A C 1
ATOM 797 O O . ARG A 1 108 ? 22.553 -5.030 -14.614 1.00 93.19 108 ARG A O 1
ATOM 804 N N . ASP A 1 109 ? 24.186 -4.400 -16.004 1.00 93.62 109 ASP A N 1
ATOM 805 C CA . ASP A 1 109 ? 23.791 -2.999 -16.156 1.00 93.62 109 ASP A CA 1
ATOM 806 C C . ASP A 1 109 ? 22.386 -2.842 -16.759 1.00 93.62 109 ASP A C 1
ATOM 808 O O . ASP A 1 109 ? 21.555 -2.113 -16.222 1.00 93.62 109 ASP A O 1
ATOM 812 N N . THR A 1 110 ? 22.095 -3.586 -17.830 1.00 94.81 110 THR A N 1
ATOM 813 C CA . THR A 1 110 ? 20.776 -3.600 -18.475 1.00 94.81 110 THR A CA 1
ATOM 814 C C . THR A 1 110 ? 19.710 -4.183 -17.544 1.00 94.81 110 THR A C 1
ATOM 816 O O . THR A 1 110 ? 18.613 -3.632 -17.444 1.00 94.81 110 THR A O 1
ATOM 819 N N . LEU A 1 111 ? 20.029 -5.268 -16.832 1.00 95.50 111 LEU A N 1
ATOM 820 C CA . LEU A 1 111 ? 19.127 -5.845 -15.837 1.00 95.50 111 LEU A CA 1
ATOM 821 C C . LEU A 1 111 ? 18.860 -4.867 -14.683 1.00 95.50 111 LEU A C 1
ATOM 823 O O . LEU A 1 111 ? 17.703 -4.664 -14.324 1.00 95.50 111 LEU A O 1
ATOM 827 N N . ASP A 1 112 ? 19.899 -4.241 -14.129 1.00 94.94 112 ASP A N 1
ATOM 828 C CA . ASP A 1 112 ? 19.788 -3.318 -12.997 1.00 94.94 112 ASP A CA 1
ATOM 829 C C . ASP A 1 112 ? 18.902 -2.109 -13.354 1.00 94.94 112 ASP A C 1
ATOM 831 O O . ASP A 1 112 ? 18.025 -1.742 -12.569 1.00 94.94 112 ASP A O 1
ATOM 835 N N . GLU A 1 113 ? 19.045 -1.532 -14.555 1.00 94.31 113 GLU A N 1
ATOM 836 C CA . GLU A 1 113 ? 18.201 -0.413 -15.007 1.00 94.31 113 GLU A CA 1
ATOM 837 C C . GLU A 1 113 ? 16.735 -0.838 -15.207 1.00 94.31 113 GLU A C 1
ATOM 839 O O . GLU A 1 113 ? 15.804 -0.144 -14.776 1.00 94.31 113 GLU A O 1
ATOM 844 N N . ALA A 1 114 ? 16.515 -2.011 -15.806 1.00 96.50 114 ALA A N 1
ATOM 845 C CA . ALA A 1 114 ? 15.186 -2.582 -15.989 1.00 96.50 114 ALA A CA 1
ATOM 846 C C . ALA A 1 114 ? 14.488 -2.843 -14.642 1.00 96.50 114 ALA A C 1
ATOM 848 O O . ALA A 1 114 ? 13.334 -2.444 -14.441 1.00 96.50 114 ALA A O 1
ATOM 849 N N . MET A 1 115 ? 15.202 -3.464 -13.699 1.00 96.31 115 MET A N 1
ATOM 850 C CA . MET A 1 115 ? 14.723 -3.757 -12.348 1.00 96.31 115 MET A CA 1
ATOM 851 C C . MET A 1 115 ? 14.463 -2.482 -11.548 1.00 96.31 115 MET A C 1
ATOM 853 O O . MET A 1 115 ? 13.436 -2.380 -10.875 1.00 96.31 115 MET A O 1
ATOM 857 N N . GLN A 1 116 ? 15.335 -1.476 -11.660 1.00 91.69 116 GLN A N 1
ATOM 858 C CA . GLN A 1 116 ? 15.132 -0.182 -11.016 1.00 91.69 116 GLN A CA 1
ATOM 859 C C . GLN A 1 116 ? 13.861 0.495 -11.533 1.00 91.69 116 GLN A C 1
ATOM 861 O O . GLN A 1 116 ? 13.061 0.988 -10.732 1.00 91.69 116 GLN A O 1
ATOM 866 N N . ARG A 1 117 ? 13.629 0.501 -12.853 1.00 92.62 117 ARG A N 1
ATOM 867 C CA . ARG A 1 117 ? 12.410 1.077 -13.439 1.00 92.62 117 ARG A CA 1
ATOM 868 C C . ARG A 1 117 ? 11.152 0.334 -12.991 1.00 92.62 117 ARG A C 1
ATOM 870 O O . ARG A 1 117 ? 10.127 0.970 -12.733 1.00 92.62 117 ARG A O 1
ATOM 877 N N . PHE A 1 118 ? 11.229 -0.990 -12.890 1.00 93.75 118 PHE A N 1
ATOM 878 C CA . PHE A 1 118 ? 10.134 -1.804 -12.382 1.00 93.75 118 PHE A CA 1
ATOM 879 C C . PHE A 1 118 ? 9.811 -1.482 -10.920 1.00 93.75 118 PHE A C 1
ATOM 881 O O . PHE A 1 118 ? 8.669 -1.147 -10.616 1.00 93.75 118 PHE A O 1
ATOM 888 N N . GLU A 1 119 ? 10.808 -1.499 -10.033 1.00 85.69 119 GLU A N 1
ATOM 889 C CA . GLU A 1 119 ? 10.637 -1.270 -8.591 1.00 85.69 119 GLU A CA 1
ATOM 890 C C . GLU A 1 119 ? 10.097 0.128 -8.266 1.00 85.69 119 GLU A C 1
ATOM 892 O O . GLU A 1 119 ? 9.232 0.291 -7.403 1.00 85.69 119 GLU A O 1
ATOM 897 N N . THR A 1 120 ? 10.646 1.146 -8.929 1.00 80.31 120 THR A N 1
ATOM 898 C CA . THR A 1 120 ? 10.407 2.551 -8.570 1.00 80.31 120 THR A CA 1
ATOM 899 C C . THR A 1 120 ? 9.149 3.130 -9.194 1.00 80.31 120 THR A C 1
ATOM 901 O O . THR A 1 120 ? 8.597 4.074 -8.639 1.00 80.31 120 THR A O 1
ATOM 904 N N . VAL A 1 121 ? 8.690 2.581 -10.322 1.00 81.38 121 VAL A N 1
ATOM 905 C CA . VAL A 1 121 ? 7.557 3.145 -11.065 1.00 81.38 121 VAL A CA 1
ATOM 906 C C . VAL A 1 121 ? 6.536 2.074 -11.400 1.00 81.38 121 VAL A C 1
ATOM 908 O O . VAL A 1 121 ? 5.448 2.072 -10.839 1.00 81.38 121 VAL A O 1
ATOM 911 N N . ILE A 1 122 ? 6.883 1.133 -12.276 1.00 86.62 122 ILE A N 1
ATOM 912 C CA . ILE A 1 122 ? 5.880 0.287 -12.938 1.00 86.62 122 ILE A CA 1
ATOM 913 C C . ILE A 1 122 ? 5.137 -0.595 -11.937 1.00 86.62 122 ILE A C 1
ATOM 915 O O . ILE A 1 122 ? 3.914 -0.661 -11.972 1.00 86.62 122 ILE A O 1
ATOM 919 N N . LYS A 1 123 ? 5.854 -1.233 -11.008 1.00 87.88 123 LYS A N 1
ATOM 920 C CA . LYS A 1 123 ? 5.246 -2.087 -9.983 1.00 87.88 123 LYS A CA 1
ATOM 921 C C . LYS A 1 123 ? 4.289 -1.305 -9.078 1.00 87.88 123 LYS A C 1
ATOM 923 O O . LYS A 1 123 ? 3.291 -1.859 -8.628 1.00 87.88 123 LYS A O 1
ATOM 928 N N . ARG A 1 124 ? 4.616 -0.039 -8.798 1.00 81.62 124 ARG A N 1
ATOM 929 C CA . ARG A 1 124 ? 3.868 0.826 -7.876 1.00 81.62 124 ARG A CA 1
ATOM 930 C C . ARG A 1 124 ? 2.616 1.405 -8.523 1.00 81.62 124 ARG A C 1
ATOM 932 O O . ARG A 1 124 ? 1.596 1.493 -7.859 1.00 81.62 124 ARG A O 1
ATOM 939 N N . THR A 1 125 ? 2.681 1.760 -9.806 1.00 79.56 125 THR A N 1
ATOM 940 C CA . THR A 1 125 ? 1.576 2.427 -10.512 1.00 79.56 125 THR A CA 1
ATOM 941 C C . THR A 1 125 ? 0.670 1.472 -11.287 1.00 79.56 125 THR A C 1
ATOM 943 O O . THR A 1 125 ? -0.396 1.880 -11.743 1.00 79.56 125 THR A O 1
ATOM 946 N N . PHE A 1 126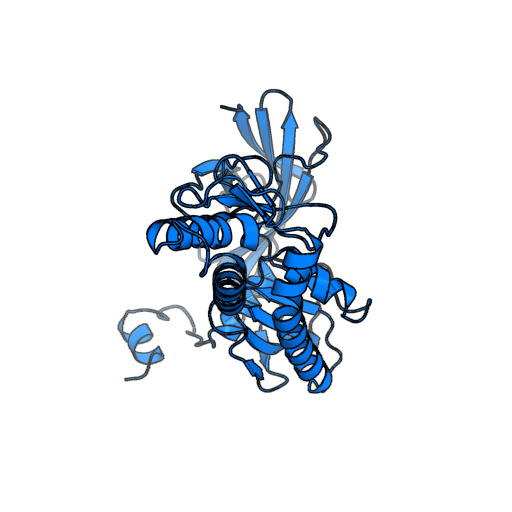 ? 1.066 0.210 -11.481 1.00 84.88 126 PHE A N 1
ATOM 947 C CA . PHE A 1 126 ? 0.254 -0.750 -12.222 1.00 84.88 126 PHE A CA 1
ATOM 948 C C . PHE A 1 126 ? -1.061 -1.059 -11.490 1.00 84.88 126 PHE A C 1
ATOM 950 O O . PHE A 1 126 ? -1.066 -1.462 -10.326 1.00 84.88 126 PHE A O 1
ATOM 957 N N . CYS A 1 127 ? -2.178 -0.896 -12.201 1.00 83.00 127 CYS A N 1
ATOM 958 C CA . CYS A 1 127 ? -3.540 -1.053 -11.681 1.00 83.00 127 CYS A CA 1
ATOM 959 C C . CYS A 1 127 ? -4.291 -2.266 -12.263 1.00 83.00 127 CYS A C 1
ATOM 961 O O . CYS A 1 127 ? -5.497 -2.410 -12.050 1.00 83.00 127 CYS A O 1
ATOM 963 N N . GLY A 1 128 ? -3.590 -3.132 -13.007 1.00 87.19 128 GLY A N 1
ATOM 964 C CA . GLY A 1 128 ? -4.179 -4.303 -13.661 1.00 87.19 128 GLY A CA 1
ATOM 965 C C . GLY A 1 128 ? -4.788 -4.031 -15.040 1.00 87.19 128 GLY A C 1
ATOM 966 O O . GLY A 1 128 ? -5.459 -4.905 -15.583 1.00 87.19 128 GLY A O 1
ATOM 967 N N . ASP A 1 129 ? -4.585 -2.840 -15.613 1.00 83.81 129 ASP A N 1
ATOM 968 C CA . ASP A 1 129 ? -5.082 -2.513 -16.952 1.00 83.81 129 ASP A CA 1
ATOM 969 C C . ASP A 1 129 ? -4.267 -3.237 -18.037 1.00 83.81 129 ASP A C 1
ATOM 971 O O . ASP A 1 129 ? -3.110 -2.914 -18.310 1.00 83.81 129 ASP A O 1
ATOM 975 N N . VAL A 1 130 ? -4.895 -4.221 -18.684 1.00 90.94 130 VAL A N 1
ATOM 976 C CA . VAL A 1 130 ? -4.290 -5.020 -19.761 1.00 90.94 130 VAL A CA 1
ATOM 977 C C . VAL A 1 130 ? -4.044 -4.229 -21.048 1.00 90.94 130 VAL A C 1
ATOM 979 O O . VAL A 1 130 ? -3.303 -4.698 -21.911 1.00 90.94 130 VAL A O 1
ATOM 982 N N . THR A 1 131 ? -4.662 -3.055 -21.195 1.00 86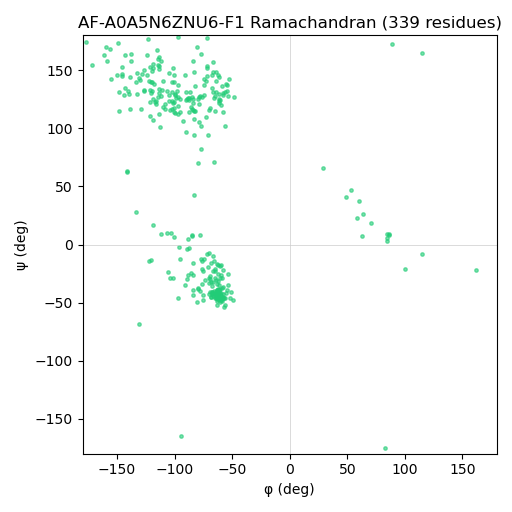.25 131 THR A N 1
ATOM 983 C CA . THR A 1 131 ? -4.497 -2.178 -22.362 1.00 86.25 131 THR A CA 1
ATOM 984 C C . THR A 1 131 ? -3.267 -1.280 -22.247 1.00 86.25 131 THR A C 1
ATOM 986 O O . THR A 1 131 ? -2.805 -0.735 -23.253 1.00 86.25 131 THR A O 1
ATOM 989 N N . GLN A 1 132 ? -2.714 -1.150 -21.037 1.00 84.38 132 GLN A N 1
ATOM 990 C CA . GLN A 1 132 ? -1.551 -0.321 -20.762 1.00 84.38 132 GLN A CA 1
ATOM 991 C C . GLN A 1 132 ? -0.265 -1.140 -20.794 1.00 84.38 132 GLN A C 1
ATOM 993 O O . GLN A 1 132 ? 0.003 -1.982 -19.937 1.00 84.38 132 GLN A O 1
ATOM 998 N N . ASP A 1 133 ? 0.576 -0.830 -21.774 1.00 92.19 133 ASP A N 1
ATOM 999 C CA . ASP A 1 133 ? 1.882 -1.456 -21.904 1.00 92.19 133 ASP A CA 1
ATOM 1000 C C . ASP A 1 133 ? 2.961 -0.671 -21.163 1.00 92.19 133 ASP A C 1
ATOM 1002 O O . ASP A 1 133 ? 2.970 0.560 -21.108 1.00 92.19 133 ASP A O 1
ATOM 1006 N N . SER A 1 134 ? 3.919 -1.412 -20.623 1.00 92.38 134 SER A N 1
ATOM 1007 C CA . SER A 1 134 ? 5.045 -0.883 -19.869 1.00 92.38 134 SER A CA 1
ATOM 1008 C C . SER A 1 134 ? 6.308 -0.860 -20.720 1.00 92.38 134 SER A C 1
ATOM 1010 O O . SER A 1 134 ? 6.675 -1.855 -21.341 1.00 92.38 134 SER A O 1
ATOM 1012 N N . MET A 1 135 ? 7.004 0.277 -20.724 1.00 94.88 135 MET A N 1
ATOM 1013 C CA . MET A 1 135 ? 8.280 0.429 -21.425 1.00 94.88 135 MET A CA 1
ATOM 1014 C C . MET A 1 135 ? 9.441 0.292 -20.438 1.00 94.88 135 MET A C 1
ATOM 1016 O O . MET A 1 135 ? 9.629 1.149 -19.570 1.00 94.88 135 MET A O 1
ATOM 1020 N N . ILE A 1 136 ? 10.223 -0.775 -20.590 1.00 96.50 136 ILE A N 1
ATOM 1021 C CA . ILE A 1 136 ? 11.349 -1.130 -19.721 1.00 96.50 136 ILE A CA 1
ATOM 1022 C C . ILE A 1 136 ? 12.659 -0.749 -20.415 1.00 96.50 136 ILE A C 1
ATOM 1024 O O . ILE A 1 136 ? 12.875 -1.205 -21.537 1.00 96.50 136 ILE A O 1
ATOM 1028 N N . PRO A 1 137 ? 13.531 0.073 -19.811 1.00 96.25 137 PRO A N 1
ATOM 1029 C CA . PRO A 1 137 ? 14.835 0.369 -20.390 1.00 96.25 137 PRO A CA 1
ATOM 1030 C C . PRO A 1 137 ? 15.690 -0.898 -20.465 1.00 96.25 137 PRO A C 1
ATOM 1032 O O . PRO A 1 137 ? 15.794 -1.645 -19.498 1.00 96.25 137 PRO A O 1
ATOM 1035 N N . VAL A 1 138 ? 16.273 -1.130 -21.636 1.00 96.94 138 VAL A N 1
ATOM 1036 C CA . VAL A 1 138 ? 17.193 -2.232 -21.932 1.00 96.94 138 VAL A CA 1
ATOM 1037 C C . VAL A 1 138 ? 18.307 -1.727 -22.863 1.00 96.94 138 VAL A C 1
ATOM 1039 O O . VAL A 1 138 ? 18.395 -2.154 -24.013 1.00 96.94 138 VAL A O 1
ATOM 1042 N N . PRO A 1 139 ? 19.139 -0.764 -22.421 1.00 91.81 139 PRO A N 1
ATOM 1043 C CA . PRO A 1 139 ? 20.053 -0.030 -23.305 1.00 91.81 139 PRO A CA 1
ATOM 1044 C C . PRO A 1 139 ? 21.102 -0.912 -23.992 1.00 91.81 139 PRO A C 1
ATOM 1046 O O . PRO A 1 139 ? 21.584 -0.550 -25.063 1.00 91.81 139 PRO A O 1
ATOM 1049 N N . GLY A 1 140 ? 21.453 -2.059 -23.401 1.00 91.31 140 GLY A N 1
ATOM 1050 C CA . GLY A 1 140 ? 22.384 -3.017 -23.993 1.00 91.31 140 GLY A CA 1
ATOM 1051 C C . GLY A 1 140 ? 21.790 -3.855 -25.127 1.00 91.31 140 GLY A C 1
ATOM 1052 O O . GLY A 1 140 ? 22.542 -4.471 -25.874 1.00 91.31 140 GLY A O 1
ATOM 1053 N N . ILE A 1 141 ? 20.464 -3.875 -25.297 1.00 95.81 141 ILE A N 1
ATOM 1054 C CA . ILE A 1 141 ? 19.788 -4.726 -26.282 1.00 95.81 141 ILE A CA 1
ATOM 1055 C C . ILE A 1 141 ? 19.499 -3.936 -27.560 1.00 95.81 141 ILE A C 1
ATOM 1057 O O . ILE A 1 141 ? 18.878 -2.873 -27.527 1.00 95.81 141 ILE A O 1
ATOM 1061 N N . ALA A 1 142 ? 19.940 -4.479 -28.696 1.00 94.06 142 ALA A N 1
ATOM 1062 C CA . ALA A 1 142 ? 19.654 -3.919 -30.013 1.00 94.06 142 ALA A CA 1
ATOM 1063 C C . ALA A 1 142 ? 18.159 -4.018 -30.370 1.00 94.06 142 ALA A C 1
ATOM 1065 O O . ALA A 1 142 ? 17.433 -4.868 -29.856 1.00 94.06 142 ALA A O 1
ATOM 1066 N N . ASP A 1 143 ? 17.708 -3.159 -31.286 1.00 95.31 143 ASP A N 1
ATOM 1067 C CA . ASP A 1 143 ? 16.322 -3.159 -31.755 1.00 95.31 143 ASP A CA 1
ATOM 1068 C C . ASP A 1 143 ? 15.965 -4.491 -32.432 1.00 95.31 143 ASP A C 1
ATOM 1070 O O . ASP A 1 143 ? 16.591 -4.901 -33.410 1.00 95.31 143 ASP A O 1
ATOM 1074 N N . ASP A 1 144 ? 14.915 -5.136 -31.928 1.00 94.00 144 ASP A N 1
ATOM 1075 C CA . ASP A 1 144 ? 14.388 -6.393 -32.442 1.00 94.00 144 ASP A CA 1
ATOM 1076 C C . ASP A 1 144 ? 12.869 -6.444 -32.212 1.00 94.00 144 ASP A C 1
ATOM 1078 O O . ASP A 1 144 ? 12.357 -6.480 -31.088 1.00 94.00 144 ASP A O 1
ATOM 1082 N N . SER A 1 145 ? 12.124 -6.450 -33.319 1.00 92.38 145 SER A N 1
ATOM 1083 C CA . SER A 1 145 ? 10.660 -6.444 -33.303 1.00 92.38 145 SER A CA 1
ATOM 1084 C C . SER A 1 145 ? 10.050 -7.750 -32.785 1.00 92.38 145 SER A C 1
ATOM 1086 O O . SER A 1 145 ? 8.942 -7.709 -32.245 1.00 92.38 145 SER A O 1
ATOM 1088 N N . ALA A 1 146 ? 10.745 -8.886 -32.921 1.00 91.31 146 ALA A N 1
ATOM 1089 C CA . ALA A 1 146 ? 10.251 -10.197 -32.499 1.00 91.31 146 ALA A CA 1
ATOM 1090 C C . ALA A 1 146 ? 10.182 -10.319 -30.971 1.00 91.31 146 ALA A C 1
ATOM 1092 O O . ALA A 1 146 ? 9.267 -10.949 -30.445 1.00 91.31 146 ALA A O 1
ATOM 1093 N N . ILE A 1 147 ? 11.107 -9.664 -30.265 1.00 91.38 147 ILE A N 1
ATOM 1094 C CA . ILE A 1 147 ? 11.125 -9.572 -28.796 1.00 91.38 147 ILE A CA 1
ATOM 1095 C C . ILE A 1 147 ? 10.587 -8.233 -28.273 1.00 91.38 147 ILE A C 1
ATOM 1097 O O . ILE A 1 147 ? 10.628 -7.978 -27.072 1.00 91.38 147 ILE A O 1
ATOM 1101 N N . HIS A 1 148 ? 10.059 -7.391 -29.166 1.00 95.19 148 HIS A N 1
ATOM 1102 C CA . HIS A 1 148 ? 9.468 -6.087 -28.864 1.00 95.19 148 HIS A CA 1
ATOM 1103 C C . HIS A 1 148 ? 10.431 -5.082 -28.210 1.00 95.19 148 HIS A C 1
ATOM 1105 O O . HIS A 1 148 ? 10.025 -4.294 -27.350 1.00 95.19 148 HIS A O 1
ATOM 1111 N N . VAL A 1 149 ? 11.694 -5.085 -28.639 1.00 96.94 149 VAL A N 1
ATOM 1112 C CA . VAL A 1 149 ? 12.691 -4.082 -28.253 1.00 96.94 149 VAL A CA 1
ATOM 1113 C C . VAL A 1 149 ? 12.813 -3.031 -29.352 1.00 96.94 149 VAL A C 1
ATOM 1115 O O . VAL A 1 149 ? 13.042 -3.356 -30.515 1.00 96.94 149 VAL A O 1
ATOM 1118 N N . HIS A 1 150 ? 12.653 -1.761 -28.987 1.00 95.19 150 HIS A N 1
ATOM 1119 C CA . HIS A 1 150 ? 12.839 -0.636 -29.901 1.00 95.19 150 HIS A CA 1
ATOM 1120 C C . HIS A 1 150 ? 13.352 0.595 -29.149 1.00 95.19 150 HIS A C 1
ATOM 1122 O O . HIS A 1 150 ? 12.786 0.989 -28.125 1.00 95.19 150 HIS A O 1
ATOM 1128 N N . ARG A 1 151 ? 14.405 1.227 -29.678 1.00 93.25 151 ARG A N 1
ATOM 1129 C CA . ARG A 1 151 ? 15.126 2.360 -29.078 1.00 93.25 151 ARG A CA 1
ATOM 1130 C C . ARG A 1 151 ? 15.587 2.067 -27.648 1.00 93.25 151 ARG A C 1
ATOM 1132 O O . ARG A 1 151 ? 15.357 2.873 -26.746 1.00 93.25 151 ARG A O 1
ATOM 1139 N N . GLY A 1 152 ? 16.192 0.893 -27.448 1.00 94.19 152 GLY A N 1
ATOM 1140 C CA . GLY A 1 152 ? 16.715 0.462 -26.146 1.00 94.19 152 GLY A CA 1
ATOM 1141 C C . GLY A 1 152 ? 15.632 0.298 -25.076 1.00 94.19 152 GLY A C 1
ATOM 1142 O O . GLY A 1 152 ? 15.898 0.492 -23.891 1.00 94.19 152 GLY A O 1
ATOM 1143 N N . ARG A 1 153 ? 14.386 0.014 -25.477 1.00 96.69 153 ARG A N 1
ATOM 1144 C CA . ARG A 1 153 ? 13.268 -0.229 -24.560 1.00 96.69 153 ARG A CA 1
ATOM 1145 C C . ARG A 1 153 ? 12.489 -1.473 -24.960 1.00 96.69 153 ARG A C 1
ATOM 1147 O O . ARG A 1 153 ? 12.051 -1.583 -26.101 1.00 96.69 153 ARG A O 1
ATOM 1154 N N . LEU A 1 154 ? 12.271 -2.362 -23.998 1.00 97.75 154 LEU A N 1
ATOM 1155 C CA . LEU A 1 154 ? 11.409 -3.528 -24.110 1.00 97.75 154 LEU A CA 1
ATOM 1156 C C . LEU A 1 154 ? 9.970 -3.105 -23.811 1.00 97.75 154 LEU A C 1
ATOM 1158 O O . LEU A 1 154 ? 9.685 -2.554 -22.747 1.00 97.75 154 LEU A O 1
ATOM 1162 N N . ARG A 1 155 ? 9.056 -3.396 -24.734 1.00 97.62 155 ARG A N 1
ATOM 1163 C CA . ARG A 1 155 ? 7.616 -3.301 -24.489 1.00 97.62 155 ARG A CA 1
ATOM 1164 C C . ARG A 1 155 ? 7.145 -4.570 -23.781 1.00 97.62 155 ARG A C 1
ATOM 1166 O O . ARG A 1 155 ? 7.180 -5.656 -24.357 1.00 97.62 155 ARG A O 1
ATOM 1173 N N . VAL A 1 156 ? 6.684 -4.422 -22.545 1.00 97.19 156 VAL A N 1
ATOM 1174 C CA . VAL A 1 156 ? 6.000 -5.470 -21.779 1.00 97.19 156 VAL A CA 1
ATOM 1175 C C . VAL A 1 156 ? 4.510 -5.192 -21.844 1.00 97.19 156 VAL A C 1
ATOM 1177 O O . VAL A 1 156 ? 4.068 -4.100 -21.486 1.00 97.19 156 VAL A O 1
ATOM 1180 N N . ARG A 1 157 ? 3.737 -6.156 -22.338 1.00 97.06 157 ARG A N 1
ATOM 1181 C CA . ARG A 1 157 ? 2.299 -5.957 -22.536 1.00 97.06 157 ARG A CA 1
ATOM 1182 C C . ARG A 1 157 ? 1.548 -5.928 -21.210 1.00 97.06 157 ARG A C 1
ATOM 1184 O O . ARG A 1 157 ? 1.944 -6.624 -20.275 1.00 97.06 157 ARG A O 1
ATOM 1191 N N . GLY A 1 158 ? 0.422 -5.220 -21.151 1.00 95.44 158 GLY A N 1
ATOM 1192 C CA . GLY A 1 158 ? -0.431 -5.195 -19.957 1.00 95.44 158 GLY A CA 1
ATOM 1193 C C . GLY A 1 158 ? -0.845 -6.598 -19.485 1.00 95.44 158 GLY A C 1
ATOM 1194 O O . GLY A 1 158 ? -0.788 -6.893 -18.295 1.00 95.44 158 GLY A O 1
ATOM 1195 N N . GLN A 1 159 ? -1.141 -7.518 -20.412 1.00 97.62 159 GLN A N 1
ATOM 1196 C CA . GLN A 1 159 ? -1.412 -8.924 -20.068 1.00 97.62 159 GLN A CA 1
ATOM 1197 C C . GLN A 1 159 ? -0.207 -9.628 -19.419 1.00 97.62 159 GLN A C 1
ATOM 1199 O O . GLN A 1 159 ? -0.373 -10.378 -18.464 1.00 97.62 159 GLN A O 1
ATOM 1204 N N . GLU A 1 160 ? 1.014 -9.364 -19.890 1.00 97.69 160 GLU A N 1
ATOM 1205 C CA . GLU A 1 160 ? 2.232 -9.953 -19.315 1.00 97.69 160 GLU A CA 1
ATOM 1206 C C . GLU A 1 160 ? 2.474 -9.414 -17.897 1.00 97.69 160 GLU A C 1
ATOM 1208 O O . GLU A 1 160 ? 2.880 -10.160 -17.008 1.00 97.69 160 GLU A O 1
ATOM 1213 N N . MET A 1 161 ? 2.155 -8.136 -17.663 1.00 97.38 161 MET A N 1
ATOM 1214 C CA . MET A 1 161 ? 2.158 -7.528 -16.330 1.00 97.38 161 MET A CA 1
ATOM 1215 C C . MET A 1 161 ? 1.111 -8.158 -15.404 1.00 97.38 161 MET A C 1
ATOM 1217 O O . MET A 1 161 ? 1.425 -8.464 -14.254 1.00 97.38 161 MET A O 1
ATOM 1221 N N . VAL A 1 162 ? -0.103 -8.425 -15.895 1.00 96.81 162 VAL A N 1
ATOM 1222 C CA . VAL A 1 162 ? -1.121 -9.172 -15.137 1.00 96.81 162 VAL A CA 1
ATOM 1223 C C . VAL A 1 162 ? -0.608 -10.562 -14.752 1.00 96.81 162 VAL A C 1
ATOM 1225 O O . VAL A 1 162 ? -0.668 -10.930 -13.579 1.00 96.81 162 VAL A O 1
ATOM 1228 N N . ASP A 1 163 ? -0.037 -11.313 -15.694 1.00 97.44 163 ASP A N 1
ATOM 1229 C CA . ASP A 1 163 ? 0.459 -12.677 -15.455 1.00 97.44 163 ASP A CA 1
ATOM 1230 C C . ASP A 1 163 ? 1.646 -12.717 -14.467 1.00 97.44 163 ASP A C 1
ATOM 1232 O O . ASP A 1 163 ? 1.854 -13.692 -13.729 1.00 97.44 163 ASP A O 1
ATOM 1236 N N . LEU A 1 164 ? 2.436 -11.641 -14.417 1.00 97.00 164 LEU A N 1
ATOM 1237 C CA . LEU A 1 164 ? 3.494 -11.460 -13.424 1.00 97.00 164 LEU A CA 1
ATOM 1238 C C . LEU A 1 164 ? 2.927 -11.295 -12.013 1.00 97.00 164 LEU A C 1
ATOM 1240 O O . LEU A 1 164 ? 3.447 -11.916 -11.084 1.00 97.00 164 LEU A O 1
ATOM 1244 N N . PHE A 1 165 ? 1.874 -10.494 -11.859 1.00 96.44 165 PHE A N 1
ATOM 1245 C CA . PHE A 1 165 ? 1.269 -10.180 -10.565 1.00 96.44 165 PHE A CA 1
ATOM 1246 C C . PHE A 1 165 ? 0.378 -11.298 -10.034 1.00 96.44 165 PHE A C 1
ATOM 1248 O O . PHE A 1 165 ? 0.419 -11.601 -8.842 1.00 96.44 165 PHE A O 1
ATOM 1255 N N . LYS A 1 166 ? -0.395 -11.928 -10.921 1.00 96.19 166 LYS A N 1
ATOM 1256 C CA . LYS A 1 166 ? -1.498 -12.821 -10.573 1.00 96.19 166 LYS A CA 1
ATOM 1257 C C . LYS A 1 166 ? -1.148 -13.889 -9.526 1.00 96.19 166 LYS A C 1
ATOM 1259 O O . LYS A 1 166 ? -1.874 -13.948 -8.542 1.00 96.19 166 LYS A O 1
ATOM 1264 N N . PRO A 1 167 ? -0.038 -14.649 -9.619 1.00 96.50 167 PRO A N 1
ATOM 1265 C CA . PRO A 1 167 ? 0.247 -15.676 -8.612 1.00 96.50 167 PRO A CA 1
ATOM 1266 C C . PRO A 1 167 ? 0.484 -15.122 -7.207 1.00 96.50 167 PRO A C 1
ATOM 1268 O O . PRO A 1 167 ? 0.166 -15.786 -6.231 1.00 96.50 167 PRO A O 1
ATOM 1271 N N . ILE A 1 168 ? 1.025 -13.905 -7.100 1.00 96.50 168 ILE A N 1
ATOM 1272 C CA . ILE A 1 168 ? 1.220 -13.248 -5.804 1.00 96.50 168 ILE A CA 1
ATOM 1273 C C . ILE A 1 168 ? -0.121 -12.736 -5.275 1.00 96.50 168 ILE A C 1
ATOM 1275 O O . ILE A 1 168 ? -0.433 -12.941 -4.110 1.00 96.50 168 ILE A O 1
ATOM 1279 N N . LEU A 1 169 ? -0.947 -12.130 -6.135 1.00 95.69 169 LEU A N 1
ATOM 1280 C CA . LEU A 1 169 ? -2.287 -11.671 -5.750 1.00 95.69 169 LEU A CA 1
ATOM 1281 C C . LEU A 1 169 ? -3.191 -12.826 -5.299 1.00 95.69 169 LEU A C 1
ATOM 1283 O O . LEU A 1 169 ? -3.928 -12.686 -4.328 1.00 95.69 169 LEU A O 1
ATOM 1287 N N . GLU A 1 170 ? -3.112 -13.973 -5.976 1.00 95.50 170 GLU A N 1
ATOM 1288 C CA . GLU A 1 170 ? -3.825 -15.197 -5.605 1.00 95.50 170 GLU A CA 1
ATOM 1289 C C . GLU A 1 170 ? -3.384 -15.725 -4.234 1.00 95.50 170 GLU A C 1
ATOM 1291 O O . GLU A 1 170 ? -4.236 -16.148 -3.456 1.00 95.50 170 GLU A O 1
ATOM 1296 N N . GLU A 1 171 ? -2.089 -15.658 -3.911 1.00 94.31 171 GLU A N 1
ATOM 1297 C CA . GLU A 1 171 ? -1.574 -16.067 -2.601 1.00 94.31 171 GLU A CA 1
ATOM 1298 C C . GLU A 1 171 ? -2.044 -15.124 -1.484 1.00 94.31 171 GLU A C 1
ATOM 1300 O O . GLU A 1 171 ? -2.547 -15.593 -0.465 1.00 94.31 171 GLU A O 1
ATOM 1305 N N . VAL A 1 172 ? -1.987 -13.802 -1.697 1.00 94.94 172 VAL A N 1
ATOM 1306 C CA . VAL A 1 172 ? -2.520 -12.829 -0.724 1.00 94.94 172 VAL A CA 1
ATOM 1307 C C . VAL A 1 172 ? -4.018 -13.029 -0.514 1.00 94.94 172 VAL A C 1
ATOM 1309 O O . VAL A 1 172 ? -4.484 -13.083 0.622 1.00 94.94 172 VAL A O 1
ATOM 1312 N N . HIS A 1 173 ? -4.778 -13.179 -1.598 1.00 95.19 173 HIS A N 1
ATOM 1313 C CA . HIS A 1 173 ? -6.212 -13.431 -1.516 1.00 95.19 173 HIS A CA 1
ATOM 1314 C C . HIS A 1 173 ? -6.524 -14.725 -0.760 1.00 95.19 173 HIS A C 1
ATOM 1316 O O . HIS A 1 173 ? -7.422 -14.729 0.077 1.00 95.19 173 HIS A O 1
ATOM 1322 N N . TYR A 1 174 ? -5.767 -15.799 -1.003 1.00 94.50 174 TYR A N 1
ATOM 1323 C CA . TYR A 1 174 ? -5.925 -17.051 -0.267 1.00 94.50 174 TYR A CA 1
ATOM 1324 C C . TYR A 1 174 ? -5.739 -16.856 1.243 1.00 94.50 174 TYR A C 1
ATOM 1326 O O . TYR A 1 174 ? -6.557 -17.348 2.020 1.00 94.50 174 TYR A O 1
ATOM 1334 N N . LEU A 1 175 ? -4.711 -16.112 1.664 1.00 93.81 175 LEU A N 1
ATOM 1335 C CA . LEU A 1 175 ? -4.487 -15.828 3.083 1.00 93.81 175 LEU A CA 1
ATOM 1336 C C . LEU A 1 175 ? -5.625 -14.993 3.688 1.00 93.81 175 LEU A C 1
ATOM 1338 O O . LEU A 1 175 ? -6.110 -15.311 4.773 1.00 93.81 175 LEU A O 1
ATOM 1342 N N . VAL A 1 176 ? -6.094 -13.962 2.975 1.00 93.88 176 VAL A N 1
ATOM 1343 C CA . VAL A 1 176 ? -7.230 -13.133 3.414 1.00 93.88 176 VAL A CA 1
ATOM 1344 C C . VAL A 1 176 ? -8.497 -13.981 3.560 1.00 93.88 176 VAL A C 1
ATOM 1346 O O . VAL A 1 176 ? -9.143 -13.933 4.605 1.00 93.88 176 VAL A O 1
ATOM 1349 N N . ASP A 1 177 ? -8.846 -14.783 2.552 1.00 93.00 177 ASP A N 1
ATOM 1350 C CA . ASP A 1 177 ? -10.031 -15.651 2.578 1.00 93.00 177 ASP A CA 1
ATOM 1351 C C . ASP A 1 177 ? -9.936 -16.686 3.713 1.00 93.00 177 ASP A C 1
ATOM 1353 O O . ASP A 1 177 ? -10.898 -16.894 4.456 1.00 93.00 177 ASP A O 1
ATOM 1357 N N . ASN A 1 178 ? -8.758 -17.279 3.933 1.00 91.69 178 ASN A N 1
ATOM 1358 C CA . ASN A 1 178 ? -8.528 -18.201 5.044 1.00 91.69 178 ASN A CA 1
ATOM 1359 C C . ASN A 1 178 ? -8.700 -17.519 6.414 1.00 91.69 178 ASN A C 1
ATOM 1361 O O . ASN A 1 178 ? -9.366 -18.063 7.302 1.00 91.69 178 ASN A O 1
ATOM 1365 N N . GLN A 1 179 ? -8.160 -16.308 6.575 1.00 92.31 179 GLN A N 1
ATOM 1366 C CA . GLN A 1 179 ? -8.298 -15.515 7.796 1.00 92.31 179 GLN A CA 1
ATOM 1367 C C . GLN A 1 179 ? -9.771 -15.163 8.068 1.00 92.31 179 GLN A C 1
ATOM 1369 O O . GLN A 1 179 ? -10.259 -15.346 9.187 1.00 92.31 179 GLN A O 1
ATOM 1374 N N . VAL A 1 180 ? -10.506 -14.727 7.037 1.00 91.31 180 VAL A N 1
ATOM 1375 C CA . VAL A 1 180 ? -11.940 -14.405 7.122 1.00 91.31 180 VAL A CA 1
ATOM 1376 C C . VAL A 1 180 ? -12.761 -15.639 7.501 1.00 91.31 180 VAL A C 1
ATOM 1378 O O . VAL A 1 180 ? -13.612 -15.553 8.385 1.00 91.31 180 VAL A O 1
ATOM 1381 N N . ARG A 1 181 ? -12.490 -16.803 6.898 1.00 89.62 181 ARG A N 1
ATOM 1382 C CA . ARG A 1 181 ? -13.189 -18.066 7.207 1.00 89.62 181 ARG A CA 1
ATOM 1383 C C . ARG A 1 181 ? -12.884 -18.606 8.600 1.00 89.62 181 ARG A C 1
ATOM 1385 O O . ARG A 1 181 ? -13.739 -19.248 9.206 1.00 89.62 181 ARG A O 1
ATOM 1392 N N . THR A 1 182 ? -11.672 -18.376 9.097 1.00 88.50 182 THR A N 1
ATOM 1393 C CA . THR A 1 182 ? -11.251 -18.810 10.437 1.00 88.50 182 THR A CA 1
ATOM 1394 C C . THR A 1 182 ? -11.864 -17.933 11.532 1.00 88.50 182 THR A C 1
ATOM 1396 O O . THR A 1 182 ? -12.032 -18.380 12.672 1.00 88.50 182 THR A O 1
ATOM 1399 N N . SER A 1 183 ? -12.255 -16.698 11.199 1.00 86.69 183 SER A N 1
ATOM 1400 C CA . SER A 1 183 ? -12.967 -15.818 12.119 1.00 86.69 183 SER A CA 1
ATOM 1401 C C . SER A 1 183 ? -14.314 -16.416 12.539 1.00 86.69 183 SER A C 1
ATOM 1403 O O . SER A 1 183 ? -15.160 -16.777 11.725 1.00 86.69 183 SER A O 1
ATOM 1405 N N . LYS A 1 184 ? -14.561 -16.455 13.853 1.00 84.25 184 LYS A N 1
ATOM 1406 C CA . LYS A 1 184 ? -15.848 -16.898 14.426 1.00 84.25 184 LYS A CA 1
ATOM 1407 C C . LYS A 1 184 ? -16.967 -15.867 14.256 1.00 84.25 184 LYS A C 1
ATOM 1409 O O . LYS A 1 184 ? -18.127 -16.169 14.534 1.00 84.25 184 LYS A O 1
ATOM 1414 N N . LYS A 1 185 ? -16.613 -14.642 13.870 1.00 87.75 185 LYS A N 1
ATOM 1415 C CA . LYS A 1 185 ? -17.518 -13.508 13.671 1.00 87.75 185 LYS A CA 1
ATOM 1416 C C . LYS A 1 185 ? -17.445 -13.046 12.222 1.00 87.75 185 LYS A C 1
ATOM 1418 O O . LYS A 1 185 ? -16.401 -13.164 11.582 1.00 87.75 185 LYS A O 1
ATOM 1423 N N . ARG A 1 186 ? -18.540 -12.468 11.729 1.00 88.00 186 ARG A N 1
ATOM 1424 C CA . ARG A 1 186 ? -18.576 -11.850 10.400 1.00 88.00 186 ARG A CA 1
ATOM 1425 C C . ARG A 1 186 ? -17.575 -10.696 10.348 1.00 88.00 186 ARG A C 1
ATOM 1427 O O . ARG A 1 186 ? -17.677 -9.765 11.145 1.00 88.00 186 ARG A O 1
ATOM 1434 N N . VAL A 1 187 ? -16.633 -10.777 9.414 1.00 90.31 187 VAL A N 1
ATOM 1435 C CA . VAL A 1 187 ? -15.688 -9.698 9.117 1.00 90.31 187 VAL A CA 1
ATOM 1436 C C . VAL A 1 187 ? -16.411 -8.646 8.281 1.00 90.31 187 VAL A C 1
ATOM 1438 O O . VAL A 1 187 ? -17.049 -8.983 7.288 1.00 90.31 187 VAL A O 1
ATOM 1441 N N . LYS A 1 188 ? -16.347 -7.386 8.711 1.00 87.62 188 LYS A N 1
ATOM 1442 C CA . LYS A 1 188 ? -17.024 -6.250 8.072 1.00 87.62 188 LYS A CA 1
ATOM 1443 C C . LYS A 1 188 ? -16.087 -5.413 7.207 1.00 87.62 188 LYS A C 1
ATOM 1445 O O . LYS A 1 188 ? -16.534 -4.822 6.232 1.00 87.62 188 LYS A O 1
ATOM 1450 N N . ALA A 1 189 ? -14.800 -5.379 7.545 1.00 85.31 189 ALA A N 1
ATOM 1451 C CA . ALA A 1 189 ? -13.809 -4.656 6.760 1.00 85.31 189 ALA A CA 1
ATOM 1452 C C . ALA A 1 189 ? -12.440 -5.343 6.757 1.00 85.31 189 ALA A C 1
ATOM 1454 O O . ALA A 1 189 ? -12.061 -6.022 7.717 1.00 85.31 189 ALA A O 1
ATOM 1455 N N . LEU A 1 190 ? -11.697 -5.109 5.680 1.00 86.31 190 LEU A N 1
ATOM 1456 C CA . LEU A 1 190 ? -10.286 -5.430 5.524 1.00 86.31 190 LEU A CA 1
ATOM 1457 C C . LEU A 1 190 ? -9.488 -4.125 5.507 1.00 86.31 190 LEU A C 1
ATOM 1459 O O . LEU A 1 190 ? -9.650 -3.324 4.594 1.00 86.31 190 LEU A O 1
ATOM 1463 N N . PHE A 1 191 ? -8.592 -3.932 6.466 1.00 84.69 191 PHE A N 1
ATOM 1464 C CA . PHE A 1 191 ? -7.587 -2.880 6.421 1.00 84.69 191 PHE A CA 1
ATOM 1465 C C . PHE A 1 191 ? -6.350 -3.378 5.695 1.00 84.69 191 PHE A C 1
ATOM 1467 O O . PHE A 1 191 ? -5.659 -4.267 6.187 1.00 84.69 191 PHE A O 1
ATOM 1474 N N . LEU A 1 192 ? -6.062 -2.796 4.537 1.00 81.62 192 LEU A N 1
ATOM 1475 C CA . LEU A 1 192 ? -4.868 -3.102 3.766 1.00 81.62 192 LEU A CA 1
ATOM 1476 C C . LEU A 1 192 ? -3.789 -2.061 4.076 1.00 81.62 192 LEU A C 1
ATOM 1478 O O . LEU A 1 192 ? -3.935 -0.885 3.745 1.00 81.62 192 LEU A O 1
ATOM 1482 N N . VAL A 1 193 ? -2.714 -2.496 4.729 1.00 80.00 193 VAL A N 1
ATOM 1483 C CA . VAL A 1 193 ? -1.574 -1.654 5.118 1.00 80.00 193 VAL A CA 1
ATOM 1484 C C . VAL A 1 193 ? -0.269 -2.213 4.543 1.00 80.00 193 VAL A C 1
ATOM 1486 O O . VAL A 1 193 ? -0.259 -3.246 3.872 1.00 80.00 193 VAL A O 1
ATOM 1489 N N . GLY A 1 194 ? 0.836 -1.503 4.765 1.00 73.25 194 GLY A N 1
ATOM 1490 C CA . GLY A 1 194 ? 2.157 -1.917 4.302 1.00 73.25 194 GLY A CA 1
ATOM 1491 C C . GLY A 1 194 ? 2.516 -1.427 2.895 1.00 73.25 194 GLY A C 1
ATOM 1492 O O . GLY A 1 194 ? 1.727 -0.814 2.172 1.00 73.25 194 GLY A O 1
ATOM 1493 N N . GLY A 1 195 ? 3.775 -1.660 2.513 1.00 77.69 195 GLY A N 1
ATOM 1494 C CA . GLY A 1 195 ? 4.353 -1.196 1.245 1.00 77.69 195 GLY A CA 1
ATOM 1495 C C . GLY A 1 195 ? 3.667 -1.761 -0.002 1.00 77.69 195 GLY A C 1
ATOM 1496 O O . GLY A 1 195 ? 3.489 -1.061 -0.993 1.00 77.69 195 GLY A O 1
ATOM 1497 N N . PHE A 1 196 ? 3.291 -3.039 0.038 1.00 85.75 196 PHE A N 1
ATOM 1498 C CA . PHE A 1 196 ? 2.553 -3.700 -1.034 1.00 85.75 196 PHE A CA 1
ATOM 1499 C C . PHE A 1 196 ? 1.046 -3.452 -0.933 1.00 85.75 196 PHE A C 1
ATOM 1501 O O . PHE A 1 196 ? 0.384 -3.418 -1.966 1.00 85.75 196 PHE A O 1
ATOM 1508 N N . GLY A 1 197 ? 0.525 -3.187 0.270 1.00 81.81 197 GLY A N 1
ATOM 1509 C CA . GLY A 1 197 ? -0.871 -2.797 0.484 1.00 81.81 197 GLY A CA 1
ATOM 1510 C C . GLY A 1 197 ? -1.295 -1.531 -0.271 1.00 81.81 197 GLY A C 1
ATOM 1511 O O . GLY A 1 197 ? -2.466 -1.359 -0.592 1.00 81.81 197 GLY A O 1
ATOM 1512 N N . GLN A 1 198 ? -0.330 -0.690 -0.642 1.00 76.06 198 GLN A N 1
ATOM 1513 C CA . GLN A 1 198 ? -0.523 0.470 -1.519 1.00 76.06 198 GLN A CA 1
ATOM 1514 C C . GLN A 1 198 ? -0.791 0.123 -2.978 1.00 76.06 198 GLN A C 1
ATOM 1516 O O . GLN A 1 198 ? -1.264 0.970 -3.723 1.00 76.06 198 GLN A O 1
ATOM 1521 N N . SER A 1 199 ? -0.452 -1.087 -3.427 1.00 82.25 199 SER A N 1
ATOM 1522 C CA . SER A 1 199 ? -0.550 -1.427 -4.843 1.00 82.25 199 SER A CA 1
ATOM 1523 C C . SER A 1 199 ? -2.000 -1.273 -5.323 1.00 82.25 199 SER A C 1
ATOM 1525 O O . SER A 1 199 ? -2.875 -2.003 -4.840 1.00 82.25 199 SER A O 1
ATOM 1527 N N . PRO A 1 200 ? -2.266 -0.401 -6.319 1.00 80.94 200 PRO A N 1
ATOM 1528 C CA . PRO A 1 200 ? -3.614 -0.211 -6.845 1.00 80.94 200 PRO A CA 1
ATOM 1529 C C . PRO A 1 200 ? -4.200 -1.519 -7.373 1.00 80.94 200 PRO A C 1
ATOM 1531 O O . PRO A 1 200 ? -5.388 -1.790 -7.195 1.00 80.94 200 PRO A O 1
ATOM 1534 N N . TYR A 1 201 ? -3.354 -2.358 -7.984 1.00 88.94 201 TYR A N 1
ATOM 1535 C CA . TYR A 1 201 ? -3.789 -3.650 -8.485 1.00 88.94 201 TYR A CA 1
ATOM 1536 C C . TYR A 1 201 ? -4.122 -4.636 -7.360 1.00 88.94 201 TYR A C 1
ATOM 1538 O O . TYR A 1 201 ? -5.157 -5.290 -7.448 1.00 88.94 201 TYR A O 1
ATOM 1546 N N . LEU A 1 202 ? -3.320 -4.714 -6.288 1.00 87.56 202 LEU A N 1
ATOM 1547 C CA . LEU A 1 202 ? -3.648 -5.567 -5.136 1.00 87.56 202 LEU A CA 1
ATOM 1548 C C . LEU A 1 202 ? -4.971 -5.147 -4.495 1.00 87.56 202 LEU A C 1
ATOM 1550 O O . LEU A 1 202 ? -5.834 -5.995 -4.278 1.00 87.56 202 LEU A O 1
ATOM 1554 N N . ARG A 1 203 ? -5.147 -3.844 -4.242 1.00 82.75 203 ARG A N 1
ATOM 1555 C CA . ARG A 1 203 ? -6.376 -3.307 -3.650 1.00 82.75 203 ARG A CA 1
ATOM 1556 C C . ARG A 1 203 ? -7.586 -3.663 -4.502 1.00 82.75 203 ARG A C 1
ATOM 1558 O O . ARG A 1 203 ? -8.515 -4.282 -4.001 1.00 82.75 203 ARG A O 1
ATOM 1565 N N . ARG A 1 204 ? -7.547 -3.340 -5.799 1.00 80.62 204 ARG A N 1
ATOM 1566 C CA . ARG A 1 204 ? -8.634 -3.657 -6.734 1.00 80.62 204 ARG A CA 1
ATOM 1567 C C . ARG A 1 204 ? -8.919 -5.157 -6.793 1.00 80.62 204 ARG A C 1
ATOM 1569 O O . ARG A 1 204 ? -10.073 -5.549 -6.718 1.00 80.62 204 ARG A O 1
ATOM 1576 N N . TYR A 1 205 ? -7.878 -5.982 -6.896 1.00 88.44 205 TYR A N 1
ATOM 1577 C CA . TYR A 1 205 ? -8.019 -7.435 -6.962 1.00 88.44 205 TYR A CA 1
ATOM 1578 C C . TYR A 1 205 ? -8.721 -7.997 -5.722 1.00 88.44 205 TYR A C 1
ATOM 1580 O O . TYR A 1 205 ? -9.614 -8.828 -5.852 1.00 88.44 205 TYR A O 1
ATOM 1588 N N . LEU A 1 206 ? -8.352 -7.522 -4.529 1.00 87.69 206 LEU A N 1
ATOM 1589 C CA . LEU A 1 206 ? -9.011 -7.919 -3.288 1.00 87.69 206 LEU A CA 1
ATOM 1590 C C . LEU A 1 206 ? -10.448 -7.385 -3.225 1.00 87.69 206 LEU A C 1
ATOM 1592 O O . LEU A 1 206 ? -11.342 -8.166 -2.926 1.00 87.69 206 LEU A O 1
ATOM 1596 N N . CYS A 1 207 ? -10.705 -6.119 -3.572 1.00 80.62 207 CYS A N 1
ATOM 1597 C CA . CYS A 1 207 ? -12.072 -5.579 -3.634 1.00 80.62 207 CYS A CA 1
ATOM 1598 C C . CYS A 1 207 ? -12.988 -6.401 -4.554 1.00 80.62 207 CYS A C 1
ATOM 1600 O O . CYS A 1 207 ? -14.136 -6.652 -4.206 1.00 80.62 207 CYS A O 1
ATOM 1602 N N . ASP A 1 208 ? -12.478 -6.818 -5.716 1.00 81.38 208 ASP A N 1
ATOM 1603 C CA . ASP A 1 208 ? -13.240 -7.583 -6.706 1.00 81.38 208 ASP A CA 1
ATOM 1604 C C . ASP A 1 208 ? -13.458 -9.047 -6.267 1.00 81.38 208 ASP A C 1
ATOM 1606 O O . ASP A 1 208 ? -14.456 -9.664 -6.642 1.00 81.38 208 ASP A O 1
ATOM 1610 N N . ALA A 1 209 ? -12.523 -9.619 -5.498 1.00 84.69 209 ALA A N 1
ATOM 1611 C CA . ALA A 1 209 ? -12.562 -11.018 -5.064 1.00 84.69 209 ALA A CA 1
ATOM 1612 C C . ALA A 1 209 ? -13.332 -11.240 -3.751 1.00 84.69 209 ALA A C 1
ATOM 1614 O O . ALA A 1 209 ? -13.835 -12.339 -3.506 1.00 84.69 209 ALA A O 1
ATOM 1615 N N . LEU A 1 210 ? -13.409 -10.217 -2.901 1.00 80.25 210 LEU A N 1
ATOM 1616 C CA . LEU A 1 210 ? -14.025 -10.297 -1.583 1.00 80.25 210 LEU A CA 1
ATOM 1617 C C . LEU A 1 210 ? -15.552 -10.108 -1.634 1.00 80.25 210 LEU A C 1
ATOM 1619 O O . LEU A 1 210 ? -16.087 -9.545 -2.591 1.00 80.25 210 LEU A O 1
ATOM 1623 N N . PRO A 1 211 ? -16.288 -10.584 -0.610 1.00 76.31 211 PRO A N 1
ATOM 1624 C CA . PRO A 1 211 ? -17.733 -10.385 -0.528 1.00 76.31 211 PRO A CA 1
ATOM 1625 C C . PRO A 1 211 ? -18.113 -8.898 -0.604 1.00 76.31 211 PRO A C 1
ATOM 1627 O O . PRO A 1 211 ? -17.482 -8.070 0.045 1.00 76.31 211 PRO A O 1
ATOM 1630 N N . GLN A 1 212 ? -19.169 -8.555 -1.355 1.00 65.12 212 GLN A N 1
ATOM 1631 C CA . GLN A 1 212 ? -19.582 -7.154 -1.572 1.00 65.12 212 GLN A CA 1
ATOM 1632 C C . GLN A 1 212 ? -20.000 -6.407 -0.297 1.00 65.12 212 GLN A C 1
ATOM 1634 O O . GLN A 1 212 ? -20.099 -5.185 -0.294 1.00 65.12 212 GLN A O 1
ATOM 1639 N N . ASP A 1 213 ? -20.294 -7.136 0.774 1.00 69.31 213 ASP A N 1
ATOM 1640 C CA . ASP A 1 213 ? -20.623 -6.599 2.087 1.00 69.31 213 ASP A CA 1
ATOM 1641 C C . ASP A 1 213 ? -19.393 -6.342 2.971 1.00 69.31 213 ASP A C 1
ATOM 1643 O O . ASP A 1 213 ? -19.560 -5.855 4.091 1.00 69.31 213 ASP A O 1
ATOM 1647 N N . MET A 1 214 ? -18.189 -6.675 2.491 1.00 74.19 214 MET A N 1
ATOM 1648 C CA . MET A 1 214 ? -16.928 -6.385 3.157 1.00 74.19 214 MET A CA 1
ATOM 1649 C C . MET A 1 214 ? -16.211 -5.231 2.457 1.00 74.19 214 MET A C 1
ATOM 1651 O O . MET A 1 214 ? -15.908 -5.289 1.268 1.00 74.19 214 MET A O 1
ATOM 1655 N N . GLU A 1 215 ? -15.898 -4.186 3.214 1.00 69.50 215 GLU A N 1
ATOM 1656 C CA . GLU A 1 215 ? -15.190 -3.025 2.683 1.00 69.50 215 GLU A CA 1
ATOM 1657 C C . GLU A 1 215 ? -13.672 -3.218 2.795 1.00 69.50 215 GLU A C 1
ATOM 1659 O O . GLU A 1 215 ? -13.153 -3.484 3.881 1.00 69.50 215 GLU A O 1
ATOM 1664 N N . ALA A 1 216 ? -12.941 -3.089 1.687 1.00 67.19 216 ALA A N 1
ATOM 1665 C CA . ALA A 1 216 ? -11.481 -3.060 1.707 1.00 67.19 216 ALA A CA 1
ATOM 1666 C C . ALA A 1 216 ? -10.996 -1.606 1.796 1.00 67.19 216 ALA A C 1
ATOM 1668 O O . ALA A 1 216 ? -11.062 -0.841 0.834 1.00 67.19 216 ALA A O 1
ATOM 1669 N N . LEU A 1 217 ? -10.505 -1.240 2.974 1.00 66.31 217 LEU A N 1
ATOM 1670 C CA . LEU A 1 217 ? -10.047 0.093 3.332 1.00 66.31 217 LEU A CA 1
ATOM 1671 C C . LEU A 1 217 ? -8.517 0.130 3.282 1.00 66.31 217 LEU A C 1
ATOM 1673 O O . LEU A 1 217 ? -7.843 -0.616 3.990 1.00 66.31 217 LEU A O 1
ATOM 1677 N N . ALA A 1 218 ? -7.959 1.016 2.462 1.00 60.66 218 ALA A N 1
ATOM 1678 C CA . ALA A 1 218 ? -6.556 1.403 2.556 1.00 60.66 218 ALA A CA 1
ATOM 1679 C C . ALA A 1 218 ? -6.527 2.756 3.278 1.00 60.66 218 ALA A C 1
ATOM 1681 O O . ALA A 1 218 ? -7.075 3.710 2.727 1.00 60.66 218 ALA A O 1
ATOM 1682 N N . PRO A 1 219 ? -5.964 2.864 4.494 1.00 55.34 219 PRO A N 1
ATOM 1683 C CA . PRO A 1 219 ? -5.837 4.152 5.161 1.00 55.34 219 PRO A CA 1
ATOM 1684 C C . PRO A 1 219 ? -5.036 5.095 4.255 1.00 55.34 219 PRO A C 1
ATOM 1686 O O . PRO A 1 219 ? -3.871 4.825 3.958 1.00 55.34 219 PRO A O 1
ATOM 1689 N N . VAL A 1 220 ? -5.676 6.152 3.752 1.00 46.72 220 VAL A N 1
ATOM 1690 C CA . VAL A 1 220 ? -5.028 7.149 2.894 1.00 46.72 220 VAL A CA 1
ATOM 1691 C C . VAL A 1 220 ? -4.690 8.357 3.756 1.00 46.72 220 VAL A C 1
ATOM 1693 O O . VAL A 1 220 ? -5.589 9.029 4.248 1.00 46.72 220 VAL A O 1
ATOM 1696 N N . ASP A 1 221 ? -3.407 8.685 3.890 1.00 44.66 221 ASP A N 1
ATOM 1697 C CA . ASP A 1 221 ? -2.966 9.957 4.484 1.00 44.66 221 AS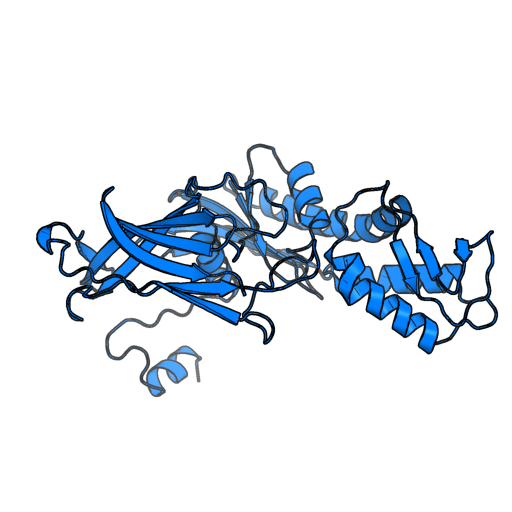P A CA 1
ATOM 1698 C C . ASP A 1 221 ? -2.991 11.101 3.436 1.00 44.66 221 ASP A C 1
ATOM 1700 O O . ASP A 1 221 ? -2.060 11.901 3.340 1.00 44.66 221 ASP A O 1
ATOM 1704 N N . GLY A 1 222 ? -4.035 11.186 2.597 1.00 45.78 222 GLY A N 1
ATOM 1705 C CA . GLY A 1 222 ? -4.118 12.150 1.488 1.00 45.78 222 GLY A CA 1
ATOM 1706 C C . GLY A 1 222 ? -5.534 12.681 1.250 1.00 45.78 222 GLY A C 1
ATOM 1707 O O . GLY A 1 222 ? -6.466 11.896 1.131 1.00 45.78 222 GLY A O 1
ATOM 1708 N N . TRP A 1 223 ? -5.690 14.013 1.193 1.00 50.47 223 TRP A N 1
ATOM 1709 C CA . TRP A 1 223 ? -6.992 14.695 1.054 1.00 50.47 223 TRP A CA 1
ATOM 1710 C C . TRP A 1 223 ? -7.477 14.805 -0.397 1.00 50.47 223 TRP A C 1
ATOM 1712 O O . TRP A 1 223 ? -8.654 14.599 -0.662 1.00 50.47 223 TRP A O 1
ATOM 1722 N N . THR A 1 224 ? -6.576 15.153 -1.320 1.00 50.81 224 THR A N 1
ATOM 1723 C CA . THR A 1 224 ? -6.861 15.407 -2.744 1.00 50.81 224 THR A CA 1
ATOM 1724 C C . THR A 1 224 ? -5.597 15.180 -3.571 1.00 50.81 224 THR A C 1
ATOM 1726 O O . THR A 1 224 ? -4.510 15.572 -3.131 1.00 50.81 224 THR A O 1
ATOM 1729 N N . ALA A 1 225 ? -5.724 14.620 -4.771 1.00 53.56 225 ALA A N 1
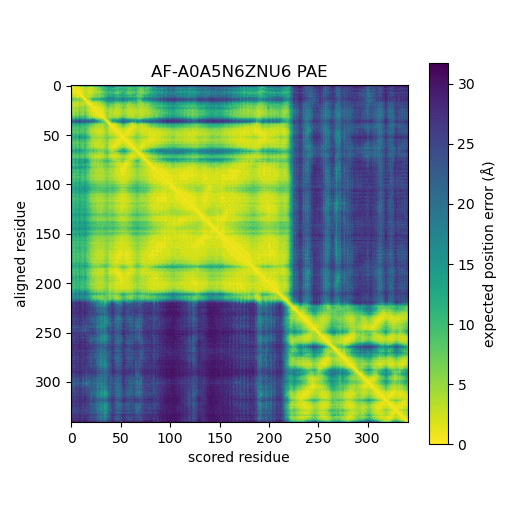ATOM 1730 C CA . ALA A 1 225 ? -4.638 14.402 -5.721 1.00 53.56 225 ALA A CA 1
ATOM 1731 C C . ALA A 1 225 ? -4.767 15.294 -6.970 1.00 53.56 225 ALA A C 1
ATOM 1733 O O . ALA A 1 225 ? -5.840 15.774 -7.336 1.00 53.56 225 ALA A O 1
ATOM 1734 N N . VAL A 1 226 ? -3.646 15.510 -7.666 1.00 46.44 226 VAL A N 1
ATOM 1735 C CA . VAL A 1 226 ? -3.650 16.200 -8.964 1.00 46.44 226 VAL A CA 1
ATOM 1736 C C . VAL A 1 226 ? -4.414 15.345 -9.979 1.00 46.44 226 VAL A C 1
ATOM 1738 O O . VAL A 1 226 ? -3.952 14.264 -10.341 1.00 46.44 226 VAL A O 1
ATOM 1741 N N . GLY A 1 227 ? -5.546 15.859 -10.464 1.00 45.75 227 GLY A N 1
ATOM 1742 C CA . GLY A 1 227 ? -6.424 15.170 -11.414 1.00 45.75 227 GLY A CA 1
ATOM 1743 C C . GLY A 1 227 ? -7.806 14.821 -10.860 1.00 45.75 227 GLY A C 1
ATOM 1744 O O . GLY A 1 227 ? -8.661 14.420 -11.645 1.00 45.75 227 GLY A O 1
ATOM 1745 N N . ASP A 1 228 ? -8.041 15.013 -9.559 1.00 49.97 228 ASP A N 1
ATOM 1746 C CA . ASP A 1 228 ? -9.382 14.902 -8.985 1.00 49.97 228 ASP A CA 1
ATOM 1747 C C . ASP A 1 228 ? -10.308 15.984 -9.569 1.00 49.97 228 ASP A C 1
ATOM 1749 O O . ASP A 1 228 ? -9.901 17.133 -9.775 1.00 49.97 228 ASP A O 1
ATOM 1753 N N . GLU A 1 229 ? -11.569 15.631 -9.838 1.00 49.81 229 GLU A N 1
ATOM 1754 C CA . GLU A 1 229 ? -12.593 16.607 -10.222 1.00 49.81 229 GLU A CA 1
ATOM 1755 C C . GLU A 1 229 ? -12.963 17.466 -9.006 1.00 49.81 229 GLU A C 1
ATOM 1757 O O . GLU A 1 229 ? -13.814 17.100 -8.196 1.00 49.81 229 GLU A O 1
ATOM 1762 N N . ILE A 1 230 ? -12.318 18.626 -8.879 1.00 64.31 230 ILE A N 1
ATOM 1763 C CA . ILE A 1 230 ? -12.628 19.622 -7.851 1.00 64.31 230 ILE A CA 1
ATOM 1764 C C . ILE A 1 230 ? -13.496 20.716 -8.468 1.00 64.31 230 ILE A C 1
ATOM 1766 O O . ILE A 1 230 ? -13.169 21.285 -9.512 1.00 64.31 230 ILE A O 1
ATOM 1770 N N . ARG A 1 231 ? -14.609 21.033 -7.806 1.00 67.56 231 ARG A N 1
ATOM 1771 C CA . ARG A 1 231 ? -15.456 22.165 -8.180 1.00 67.56 231 ARG A CA 1
ATOM 1772 C C . ARG A 1 231 ? -14.899 23.441 -7.566 1.00 67.56 231 ARG A C 1
ATOM 1774 O O . ARG A 1 231 ? -14.744 23.544 -6.353 1.00 67.56 231 ARG A O 1
ATOM 1781 N N . GLU A 1 232 ? -14.581 24.406 -8.422 1.00 76.75 232 GLU A N 1
ATOM 1782 C CA . GLU A 1 232 ? -14.044 25.694 -7.988 1.00 76.75 232 GLU A CA 1
ATOM 1783 C C . GLU A 1 232 ? -15.024 26.398 -7.039 1.00 76.75 232 GLU A C 1
ATOM 1785 O O . GLU A 1 232 ? -16.228 26.434 -7.296 1.00 76.75 232 GLU A O 1
ATOM 1790 N N . ALA A 1 233 ? -14.498 26.965 -5.950 1.00 78.62 233 ALA A N 1
ATOM 1791 C CA . ALA A 1 233 ? -15.261 27.647 -4.902 1.00 78.62 233 ALA A CA 1
ATOM 1792 C C . ALA A 1 233 ? -16.277 26.783 -4.115 1.00 78.62 233 ALA A C 1
ATOM 1794 O O . ALA A 1 233 ? -16.996 27.328 -3.274 1.00 78.62 233 ALA A O 1
ATOM 1795 N N . GLU A 1 234 ? -16.311 25.461 -4.315 1.00 80.94 234 GLU A N 1
ATOM 1796 C CA . GLU A 1 234 ? -17.062 24.529 -3.463 1.00 80.94 234 GLU A CA 1
ATOM 1797 C C . GLU A 1 234 ? -16.108 23.860 -2.452 1.00 80.94 234 GLU A C 1
ATOM 1799 O O . GLU A 1 234 ? -15.050 23.362 -2.849 1.00 80.94 234 GLU A O 1
ATOM 1804 N N . PRO A 1 235 ? -16.429 23.864 -1.142 1.00 80.69 235 PRO A N 1
ATOM 1805 C CA . PRO A 1 235 ? -15.563 23.272 -0.133 1.00 80.69 235 PRO A CA 1
ATOM 1806 C C . PRO A 1 235 ? -15.620 21.742 -0.173 1.00 80.69 235 PRO A C 1
ATOM 1808 O O . PRO A 1 235 ? -16.691 21.141 -0.238 1.00 80.69 235 PRO A O 1
ATOM 1811 N N . ILE A 1 236 ? -14.454 21.114 -0.049 1.00 76.88 236 ILE A N 1
ATOM 1812 C CA . ILE A 1 236 ? -14.336 19.706 0.332 1.00 76.88 236 ILE A CA 1
ATOM 1813 C C . ILE A 1 236 ? -14.345 19.647 1.860 1.00 76.88 236 ILE A C 1
ATOM 1815 O O . ILE A 1 236 ? -13.472 20.225 2.513 1.00 76.88 236 ILE A O 1
ATOM 1819 N N . GLU A 1 237 ? -15.340 18.970 2.426 1.00 79.12 237 GLU A N 1
ATOM 1820 C CA . GLU A 1 237 ? -15.568 18.891 3.870 1.00 79.12 237 GLU A CA 1
ATOM 1821 C C . GLU A 1 237 ? -14.984 17.596 4.447 1.00 79.12 237 GLU A C 1
ATOM 1823 O O . GLU A 1 237 ? -15.207 16.502 3.928 1.00 79.12 237 GLU A O 1
ATOM 1828 N N . THR A 1 238 ? -14.242 17.710 5.547 1.00 61.75 238 THR A N 1
ATOM 1829 C CA . THR A 1 238 ? -13.669 16.561 6.264 1.00 61.75 238 THR A CA 1
ATOM 1830 C C . THR A 1 238 ? -13.908 16.703 7.758 1.00 61.75 238 THR A C 1
ATOM 1832 O O . THR A 1 238 ? -13.772 17.801 8.291 1.00 61.75 238 THR A O 1
ATOM 1835 N N . SER A 1 239 ? -14.245 15.613 8.451 1.00 67.12 239 SER A N 1
ATOM 1836 C CA . SER A 1 239 ? -14.511 15.619 9.895 1.00 67.12 239 SER A CA 1
ATOM 1837 C C . SER A 1 239 ? -13.328 15.076 10.694 1.00 67.12 239 SER A C 1
ATOM 1839 O O . SER A 1 239 ? -12.704 14.086 10.323 1.00 67.12 239 SER A O 1
ATOM 1841 N N . TRP A 1 240 ? -13.050 15.710 11.828 1.00 66.44 240 TRP A N 1
ATOM 1842 C CA . TRP A 1 240 ? -11.888 15.469 12.674 1.00 66.44 240 TRP A CA 1
ATOM 1843 C C . TRP A 1 240 ? -12.286 15.459 14.142 1.00 66.44 240 TRP A C 1
ATOM 1845 O O . TRP A 1 240 ? -13.290 16.055 14.535 1.00 66.44 240 TRP A O 1
ATOM 1855 N N . GLN A 1 241 ? -11.466 14.815 14.972 1.00 70.75 241 GLN A N 1
ATOM 1856 C CA . GLN A 1 241 ? -11.641 14.819 16.420 1.00 70.75 241 GLN A CA 1
ATOM 1857 C C . GLN A 1 241 ? -10.341 15.185 17.131 1.00 70.75 241 GLN A C 1
ATOM 1859 O O . GLN A 1 241 ? -9.252 14.802 16.705 1.00 70.75 241 GLN A O 1
ATOM 1864 N N . ASN A 1 242 ? -10.452 15.961 18.207 1.00 67.19 242 ASN A N 1
ATOM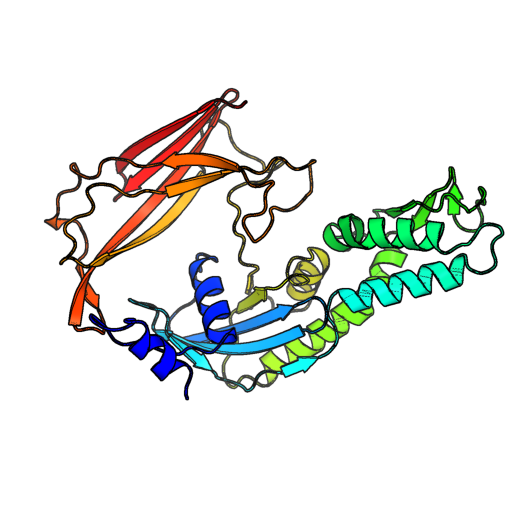 1865 C CA . ASN A 1 242 ? -9.335 16.313 19.076 1.00 67.19 242 ASN A CA 1
ATOM 1866 C C . ASN A 1 242 ? -9.704 16.068 20.539 1.00 67.19 242 ASN A C 1
ATOM 1868 O O . ASN A 1 242 ? -10.837 16.326 20.955 1.00 67.19 242 ASN A O 1
ATOM 1872 N N . TYR A 1 243 ? -8.723 15.610 21.312 1.00 74.81 243 TYR A N 1
ATOM 1873 C CA . TYR A 1 243 ? -8.865 15.311 22.729 1.00 74.81 243 TYR A CA 1
ATOM 1874 C C . TYR A 1 243 ? -7.792 16.051 23.517 1.00 74.81 243 TYR A C 1
ATOM 1876 O O . TYR A 1 243 ? -6.611 16.010 23.169 1.00 74.81 243 TYR A O 1
ATOM 1884 N N . ARG A 1 244 ? -8.188 16.710 24.606 1.00 73.81 244 ARG A N 1
ATOM 1885 C CA . ARG A 1 244 ? -7.252 17.377 25.518 1.00 73.81 244 ARG A CA 1
ATOM 1886 C C . ARG A 1 244 ? -7.726 17.242 26.950 1.00 73.81 244 ARG A C 1
ATOM 1888 O O . ARG A 1 244 ? -8.888 17.498 27.242 1.00 73.81 244 ARG A O 1
ATOM 1895 N N . LEU A 1 245 ? -6.804 16.897 27.840 1.00 74.25 245 LEU A N 1
ATOM 1896 C CA . LEU A 1 245 ? -7.026 16.916 29.281 1.00 74.25 245 LEU A CA 1
ATOM 1897 C C . LEU A 1 245 ? -7.529 18.288 29.737 1.00 74.25 245 LEU A C 1
ATOM 1899 O O . LEU A 1 245 ? -6.876 19.301 29.478 1.00 74.25 245 LEU A O 1
ATOM 1903 N N . CYS A 1 246 ? -8.643 18.325 30.470 1.00 80.94 246 CYS A N 1
ATOM 1904 C CA . CYS A 1 246 ? -9.191 19.569 31.012 1.00 80.94 246 CYS A CA 1
ATOM 1905 C C . CYS A 1 246 ? -8.202 20.262 31.965 1.00 80.94 246 CYS A C 1
ATOM 1907 O O . CYS A 1 246 ? -8.159 21.491 32.038 1.00 80.94 246 CYS A O 1
ATOM 1909 N N . SER A 1 247 ? -7.344 19.483 32.634 1.00 80.50 247 SER A N 1
ATOM 1910 C CA . SER A 1 247 ? -6.272 19.978 33.508 1.00 80.50 247 SER A CA 1
ATOM 1911 C C . SER A 1 247 ? -5.193 20.780 32.770 1.00 80.50 247 SER A C 1
ATOM 1913 O O . SER A 1 247 ? -4.533 21.617 33.381 1.00 80.50 247 SER A O 1
ATOM 1915 N N . TYR A 1 248 ? -5.033 20.590 31.456 1.00 75.31 248 TYR A N 1
ATOM 1916 C CA . TYR A 1 248 ? -4.091 21.351 30.626 1.00 75.31 248 TYR A CA 1
ATOM 1917 C C . TYR A 1 248 ? -4.665 22.680 30.130 1.00 75.31 248 TYR A C 1
ATOM 1919 O O . TYR A 1 248 ? -4.040 23.347 29.303 1.00 75.31 248 TYR A O 1
ATOM 1927 N N . GLY A 1 249 ? -5.840 23.075 30.618 1.00 73.38 249 GLY A N 1
ATOM 1928 C CA . GLY A 1 249 ? -6.541 24.268 30.169 1.00 73.38 249 GLY A CA 1
ATOM 1929 C C . GLY A 1 249 ? -7.356 24.025 28.900 1.00 73.38 249 GLY A C 1
ATOM 1930 O O . GLY A 1 249 ? -7.491 22.901 28.418 1.00 73.38 249 GLY A O 1
ATOM 1931 N N . ASN A 1 250 ? -7.943 25.097 28.376 1.00 67.88 250 ASN A N 1
ATOM 1932 C CA . ASN A 1 250 ? -8.876 25.019 27.249 1.00 67.88 250 ASN A CA 1
ATOM 1933 C C . ASN A 1 250 ? -8.120 24.912 25.924 1.00 67.88 250 ASN A C 1
ATOM 1935 O O . ASN A 1 250 ? -6.904 25.110 25.855 1.00 67.88 250 ASN A O 1
ATOM 1939 N N . PHE A 1 251 ? -8.851 24.633 24.850 1.00 68.44 251 PHE A N 1
ATOM 1940 C CA . PHE A 1 251 ? -8.325 24.879 23.517 1.00 68.44 251 PHE A CA 1
ATOM 1941 C C . PHE A 1 251 ? -8.406 26.369 23.210 1.00 68.44 251 PHE A C 1
ATOM 1943 O O . PHE A 1 251 ? -9.461 26.872 22.846 1.00 68.44 251 PHE A O 1
ATOM 1950 N N . ASP A 1 252 ? -7.275 27.053 23.322 1.00 74.50 252 ASP A N 1
ATOM 1951 C CA . ASP A 1 252 ? -7.153 28.431 22.835 1.00 74.50 252 ASP A CA 1
ATOM 1952 C C . ASP A 1 252 ? -7.013 28.442 21.292 1.00 74.50 252 ASP A C 1
ATOM 1954 O O . ASP A 1 252 ? -7.303 29.422 20.613 1.00 74.50 252 ASP A O 1
ATOM 1958 N N . SER A 1 253 ? -6.590 27.315 20.702 1.00 80.50 253 SER A N 1
ATOM 1959 C CA . SER A 1 253 ? -6.570 27.074 19.253 1.00 80.50 253 SER A CA 1
ATOM 1960 C C . SER A 1 253 ? -6.550 25.574 18.927 1.00 80.50 253 SER A C 1
ATOM 1962 O O . SER A 1 253 ? -6.142 24.758 19.760 1.00 80.50 253 SER A O 1
ATOM 1964 N N . ILE A 1 254 ? -6.971 25.205 17.712 1.00 78.44 254 ILE A N 1
ATOM 1965 C CA . ILE A 1 254 ? -6.709 23.883 17.120 1.00 78.44 254 ILE A CA 1
ATOM 1966 C C . ILE A 1 254 ? -5.685 24.069 16.006 1.00 78.44 254 ILE A C 1
ATOM 1968 O O . ILE A 1 254 ? -5.956 24.741 15.016 1.00 78.44 254 ILE A O 1
ATOM 1972 N N . ARG A 1 255 ? -4.509 23.457 16.169 1.00 79.69 255 ARG A N 1
ATOM 1973 C CA . ARG A 1 255 ? -3.425 23.527 15.189 1.00 79.69 255 ARG A CA 1
ATOM 1974 C C . ARG A 1 255 ? -3.434 22.306 14.279 1.00 79.69 255 ARG A C 1
ATOM 1976 O O . ARG A 1 255 ? -3.174 21.200 14.745 1.00 79.69 255 ARG A O 1
ATOM 1983 N N . VAL A 1 256 ? -3.611 22.525 12.983 1.00 75.25 256 VAL A N 1
ATOM 1984 C CA . VAL A 1 256 ? -3.513 21.503 11.936 1.00 75.25 256 VAL A CA 1
ATOM 1985 C C . VAL A 1 256 ? -2.389 21.888 10.979 1.00 75.25 256 VAL A C 1
ATOM 1987 O O . VAL A 1 256 ? -2.354 23.003 10.457 1.00 75.25 256 VAL A O 1
ATOM 1990 N N . ASN A 1 257 ? -1.432 20.984 10.768 1.00 77.75 257 ASN A N 1
ATOM 1991 C CA . ASN A 1 257 ? -0.415 21.165 9.735 1.00 77.75 257 ASN A CA 1
ATOM 1992 C C . ASN A 1 257 ? -0.931 20.538 8.439 1.00 77.75 257 ASN A C 1
ATOM 1994 O O . ASN A 1 257 ? -1.270 19.359 8.418 1.00 77.75 257 ASN A O 1
ATOM 1998 N N . LEU A 1 258 ? -0.962 21.335 7.382 1.00 73.12 258 LEU A N 1
ATOM 1999 C CA . LEU A 1 258 ? -1.326 20.925 6.036 1.00 73.12 258 LEU A CA 1
ATOM 2000 C C . LEU A 1 258 ? -0.044 20.729 5.242 1.00 73.12 258 LEU A C 1
ATOM 2002 O O . LEU A 1 258 ? 0.907 21.510 5.373 1.00 73.12 258 LEU A O 1
ATOM 2006 N N . TYR A 1 259 ? -0.013 19.690 4.423 1.00 74.81 259 TYR A N 1
ATOM 2007 C CA . TYR A 1 259 ? 1.179 19.288 3.699 1.00 74.81 259 TYR A CA 1
ATOM 2008 C C . TYR A 1 259 ? 0.871 19.146 2.219 1.00 74.81 259 TYR A C 1
ATOM 2010 O O . TYR A 1 259 ? -0.234 18.778 1.837 1.00 74.81 259 TYR A O 1
ATOM 2018 N N . GLU A 1 260 ? 1.863 19.455 1.401 1.00 74.94 260 GLU A N 1
ATOM 2019 C CA . GLU A 1 260 ? 1.815 19.303 -0.042 1.00 74.94 260 GLU A CA 1
ATOM 2020 C C . GLU A 1 260 ? 2.935 18.376 -0.484 1.00 74.94 260 GLU A C 1
ATOM 2022 O O . GLU A 1 260 ? 4.009 18.284 0.125 1.00 74.94 260 GLU A O 1
ATOM 2027 N N . LEU A 1 261 ? 2.684 17.720 -1.600 1.00 74.31 261 LEU A N 1
ATOM 2028 C CA . LEU A 1 261 ? 3.670 16.927 -2.284 1.00 74.31 261 LEU A CA 1
ATOM 2029 C C . LEU A 1 261 ? 3.519 17.191 -3.774 1.00 74.31 261 LEU A C 1
ATOM 2031 O O . LEU A 1 261 ? 2.499 16.867 -4.374 1.00 74.31 261 LEU A O 1
ATOM 2035 N N . HIS A 1 262 ? 4.562 17.752 -4.374 1.00 69.88 262 HIS A N 1
ATOM 2036 C CA . HIS A 1 262 ? 4.635 17.843 -5.821 1.00 69.88 262 HIS A CA 1
ATOM 2037 C C . HIS A 1 262 ? 5.154 16.524 -6.373 1.00 69.88 262 HIS A C 1
ATOM 2039 O O . HIS A 1 262 ? 6.343 16.215 -6.249 1.00 69.88 262 HIS A O 1
ATOM 2045 N N . THR A 1 263 ? 4.264 15.772 -7.003 1.00 62.75 263 THR A N 1
ATOM 2046 C CA . THR A 1 263 ? 4.629 14.617 -7.810 1.00 62.75 263 THR A CA 1
ATOM 2047 C C . THR A 1 263 ? 4.296 14.859 -9.278 1.00 62.75 263 THR A C 1
ATOM 2049 O O . THR A 1 263 ? 3.423 15.670 -9.602 1.00 62.75 263 THR A O 1
ATOM 2052 N N . PRO A 1 264 ? 4.988 14.186 -10.211 1.00 62.50 264 PRO A N 1
ATOM 2053 C CA . PRO A 1 264 ? 4.463 14.012 -11.554 1.00 62.50 264 PRO A CA 1
ATOM 2054 C C . PRO A 1 264 ? 3.047 13.424 -11.485 1.00 62.50 264 PRO A C 1
ATOM 2056 O O . PRO A 1 264 ? 2.770 12.568 -10.644 1.00 62.50 264 PRO A O 1
ATOM 2059 N N . VAL A 1 265 ? 2.165 13.872 -12.382 1.00 49.81 265 VAL A N 1
ATOM 2060 C CA . VAL A 1 265 ? 0.776 13.393 -12.467 1.00 49.81 265 VAL A CA 1
ATOM 2061 C C . VAL A 1 265 ? 0.759 11.855 -12.448 1.00 49.81 265 VAL A C 1
ATOM 2063 O O . VAL A 1 265 ? 1.452 11.237 -13.258 1.00 49.81 265 VAL A O 1
ATOM 2066 N N . ALA A 1 266 ? -0.035 11.274 -11.536 1.00 51.16 266 ALA A N 1
ATOM 2067 C CA . ALA A 1 266 ? -0.217 9.836 -11.264 1.00 51.16 266 ALA A CA 1
ATOM 2068 C C . ALA A 1 266 ? 0.749 9.126 -10.281 1.00 51.16 266 ALA A C 1
ATOM 2070 O O . ALA A 1 266 ? 0.666 7.904 -10.152 1.00 51.16 266 ALA A O 1
ATOM 2071 N N . GLU A 1 267 ? 1.628 9.825 -9.552 1.00 54.34 267 GLU A N 1
ATOM 2072 C CA . GLU A 1 267 ? 2.329 9.227 -8.394 1.00 54.34 267 GLU A CA 1
ATOM 2073 C C . GLU A 1 267 ? 1.501 9.416 -7.107 1.00 54.34 267 GLU A C 1
ATOM 2075 O O . GLU A 1 267 ? 1.132 10.545 -6.772 1.00 54.34 267 GLU A O 1
ATOM 2080 N N . GLU A 1 268 ? 1.224 8.323 -6.386 1.00 54.28 268 GLU A N 1
ATOM 2081 C CA . GLU A 1 268 ? 0.501 8.356 -5.106 1.00 54.28 268 GLU A CA 1
ATOM 2082 C C . GLU A 1 268 ? 1.329 9.049 -3.999 1.00 54.28 268 GLU A C 1
ATOM 2084 O O . GLU A 1 268 ? 2.562 8.926 -3.975 1.00 54.28 268 GLU A O 1
ATOM 2089 N N . PRO A 1 269 ? 0.683 9.777 -3.065 1.00 52.31 269 PRO A N 1
ATOM 2090 C CA . PRO A 1 269 ? 1.376 10.391 -1.935 1.00 52.31 269 PRO A CA 1
ATOM 2091 C C . PRO A 1 269 ? 2.0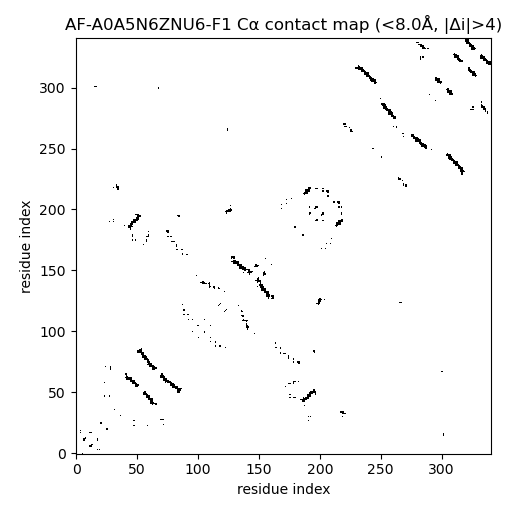39 9.329 -1.031 1.00 52.31 269 PRO A C 1
ATOM 2093 O O . PRO A 1 269 ? 1.501 8.234 -0.866 1.00 52.31 269 PRO A O 1
ATOM 2096 N N . PRO A 1 270 ? 3.210 9.614 -0.425 1.00 47.47 270 PRO A N 1
ATOM 2097 C CA . PRO A 1 270 ? 3.901 8.683 0.447 1.00 47.47 270 PRO A CA 1
ATOM 2098 C C . PRO A 1 270 ? 3.152 8.569 1.776 1.00 47.47 270 PRO A C 1
ATOM 2100 O O . PRO A 1 270 ? 2.743 9.573 2.351 1.00 47.47 270 PRO A O 1
ATOM 2103 N N . LEU A 1 271 ? 3.068 7.356 2.320 1.00 39.31 271 LEU A N 1
ATOM 2104 C CA . LEU A 1 271 ? 2.468 7.111 3.644 1.00 39.31 271 LEU A CA 1
ATOM 2105 C C . LEU A 1 271 ? 3.281 7.626 4.829 1.00 39.31 271 LEU A C 1
ATOM 2107 O O . LEU A 1 271 ? 2.825 7.573 5.963 1.00 39.31 271 LEU A O 1
ATOM 2111 N N . TYR A 1 272 ? 4.501 8.101 4.595 1.00 41.66 272 TYR A N 1
ATOM 2112 C CA . TYR A 1 272 ? 5.312 8.723 5.631 1.00 41.66 272 TYR A CA 1
ATOM 2113 C C . TYR A 1 272 ? 5.894 10.024 5.102 1.00 41.66 272 TYR A C 1
ATOM 2115 O O . TYR A 1 272 ? 6.244 10.121 3.924 1.00 41.66 272 TYR A O 1
ATOM 2123 N N . PHE A 1 273 ? 6.062 11.001 5.998 1.00 43.38 273 PHE A N 1
ATOM 2124 C CA . PHE A 1 273 ? 6.804 12.222 5.707 1.00 43.38 273 PHE A CA 1
ATOM 2125 C C . PHE A 1 273 ? 8.216 11.875 5.239 1.00 43.38 273 PHE A C 1
ATOM 2127 O O . PHE A 1 273 ? 9.099 11.554 6.037 1.00 43.38 273 PHE A O 1
ATOM 2134 N N . ASP A 1 274 ? 8.430 11.952 3.932 1.00 57.09 274 ASP A N 1
ATOM 2135 C CA . ASP A 1 274 ? 9.756 11.938 3.343 1.00 57.09 274 ASP A CA 1
ATOM 2136 C C . ASP A 1 274 ? 10.222 13.376 3.062 1.00 57.09 274 ASP A C 1
ATOM 2138 O O . ASP A 1 274 ? 9.523 14.358 3.315 1.00 57.09 274 ASP A O 1
ATOM 2142 N N . ARG A 1 275 ? 11.444 13.525 2.543 1.00 66.94 275 ARG A N 1
ATOM 2143 C CA . ARG A 1 275 ? 12.028 14.848 2.264 1.00 66.94 275 ARG A CA 1
ATOM 2144 C C . ARG A 1 275 ? 11.310 15.623 1.148 1.00 66.94 275 ARG A C 1
ATOM 2146 O O . ARG A 1 275 ? 11.649 16.784 0.928 1.00 66.94 275 ARG A O 1
ATOM 2153 N N . ARG A 1 276 ? 10.398 14.985 0.409 1.00 71.75 276 ARG A N 1
ATOM 2154 C CA . ARG A 1 276 ? 9.633 15.579 -0.695 1.00 71.75 276 ARG A CA 1
ATOM 2155 C C . ARG A 1 276 ? 8.340 16.210 -0.192 1.00 71.75 276 ARG A C 1
ATOM 2157 O O . ARG A 1 276 ? 7.901 17.192 -0.785 1.00 71.75 276 ARG A O 1
ATOM 2164 N N . VAL A 1 277 ? 7.771 15.686 0.896 1.00 68.69 277 VAL A N 1
ATOM 2165 C CA . VAL A 1 277 ? 6.587 16.265 1.535 1.00 68.69 277 VAL A CA 1
ATOM 2166 C C . VAL A 1 277 ? 6.967 17.590 2.190 1.00 68.69 277 VAL A C 1
ATOM 2168 O O . VAL A 1 277 ? 7.796 17.649 3.102 1.00 68.69 277 VAL A O 1
ATOM 2171 N N . LYS A 1 278 ? 6.358 18.676 1.719 1.00 77.00 278 LYS A N 1
ATOM 2172 C CA . LYS A 1 278 ? 6.573 20.019 2.252 1.00 77.00 278 LYS A CA 1
ATOM 2173 C C . LYS A 1 278 ? 5.377 20.433 3.085 1.00 77.00 278 LYS A C 1
ATOM 2175 O O . LYS A 1 278 ? 4.241 20.056 2.823 1.00 77.00 278 LYS A O 1
ATOM 2180 N N . LYS A 1 279 ? 5.633 21.225 4.122 1.00 78.44 279 LYS A N 1
ATOM 2181 C CA . LYS A 1 279 ? 4.554 21.877 4.858 1.00 78.44 279 LYS A CA 1
ATOM 2182 C C . LYS A 1 279 ? 3.953 22.952 3.959 1.00 78.44 279 LYS A C 1
ATOM 2184 O O . LYS A 1 279 ? 4.642 23.916 3.644 1.00 78.44 279 LYS A O 1
ATOM 2189 N N . HIS A 1 280 ? 2.694 22.761 3.598 1.00 82.62 280 HIS A N 1
ATOM 2190 C CA . HIS A 1 280 ? 1.916 23.665 2.766 1.00 82.62 280 HIS A CA 1
ATOM 2191 C C . HIS A 1 280 ? 1.383 24.836 3.594 1.00 82.62 280 HIS A C 1
ATOM 2193 O O . HIS A 1 280 ? 1.598 25.996 3.260 1.00 82.62 280 HIS A O 1
ATOM 2199 N N . ALA A 1 281 ? 0.756 24.541 4.737 1.00 84.31 281 ALA A N 1
ATOM 2200 C CA . ALA A 1 281 ? 0.222 25.564 5.629 1.00 84.31 281 ALA A CA 1
ATOM 2201 C C . ALA A 1 281 ? 0.083 25.087 7.074 1.00 84.31 281 ALA A C 1
ATOM 2203 O O . ALA A 1 281 ? 0.195 23.905 7.396 1.00 84.31 281 ALA A O 1
ATOM 2204 N N . VAL A 1 282 ? -0.157 26.043 7.968 1.00 83.81 282 VAL A N 1
ATOM 2205 C CA . VAL A 1 282 ? -0.572 25.775 9.345 1.00 83.81 282 VAL A CA 1
ATOM 2206 C C . VAL A 1 282 ? -1.905 26.471 9.556 1.00 83.81 282 VAL A C 1
ATOM 2208 O O . VAL A 1 282 ? -1.962 27.697 9.605 1.00 83.81 282 VAL A O 1
ATOM 2211 N N . LEU A 1 283 ? -2.966 25.686 9.697 1.00 85.31 283 LEU A N 1
ATOM 2212 C CA . LEU A 1 283 ? -4.267 26.170 10.128 1.00 85.31 283 LEU A CA 1
ATOM 2213 C C . LEU A 1 283 ? -4.256 26.216 11.659 1.00 85.31 283 LEU A C 1
ATOM 2215 O O . LEU A 1 283 ? -4.076 25.190 12.307 1.00 85.31 283 LEU A O 1
ATOM 2219 N N . ASN A 1 284 ? -4.369 27.407 12.243 1.00 86.31 284 ASN A N 1
ATOM 2220 C CA . ASN A 1 284 ? -4.369 27.583 13.698 1.00 86.31 284 ASN A CA 1
ATOM 2221 C C . ASN A 1 284 ? -5.364 28.669 14.143 1.00 86.31 284 ASN A C 1
ATOM 2223 O O . ASN A 1 284 ? -4.942 29.711 14.651 1.00 86.31 284 ASN A O 1
ATOM 2227 N N . PRO A 1 285 ? -6.668 28.477 13.892 1.00 84.25 285 PRO A N 1
ATOM 2228 C CA . PRO A 1 285 ? -7.704 29.419 14.295 1.00 84.25 285 PRO A CA 1
ATOM 2229 C C . PRO A 1 285 ? -7.754 29.583 15.812 1.00 84.25 285 PRO A C 1
ATOM 2231 O O . PRO A 1 285 ? -7.568 28.624 16.566 1.00 84.25 285 PRO A O 1
ATOM 2234 N N . ASN A 1 286 ? -8.042 30.810 16.243 1.00 80.81 286 ASN A N 1
ATOM 2235 C CA . ASN A 1 286 ? -8.325 31.103 17.638 1.00 80.81 286 ASN A CA 1
ATOM 2236 C C . ASN A 1 286 ? -9.732 30.592 17.984 1.00 80.81 286 ASN A C 1
ATOM 2238 O O . ASN A 1 286 ? -10.706 30.906 17.298 1.00 80.81 286 ASN A O 1
ATOM 2242 N N . LEU A 1 287 ? -9.826 29.812 19.057 1.00 75.94 287 LEU A N 1
ATOM 2243 C CA . LEU A 1 287 ? -11.073 29.225 19.534 1.00 75.94 287 LEU A CA 1
ATOM 2244 C C . LEU A 1 287 ? -11.652 29.936 20.762 1.00 75.94 287 LEU A C 1
ATOM 2246 O O . LEU A 1 287 ? -12.648 29.467 21.302 1.00 75.94 287 LEU A O 1
ATOM 2250 N N . ASP A 1 288 ? -11.121 31.099 21.149 1.00 70.50 288 ASP A N 1
ATOM 2251 C CA . ASP A 1 288 ? -11.636 31.950 22.236 1.00 70.50 288 ASP A CA 1
ATOM 2252 C C . ASP A 1 288 ? -13.126 32.303 22.067 1.00 70.50 288 ASP A C 1
ATOM 2254 O O . ASP A 1 288 ? -13.826 32.585 23.039 1.00 70.50 288 ASP A O 1
ATOM 2258 N N . ALA A 1 289 ? -13.626 32.282 20.826 1.00 62.75 289 ALA A N 1
ATOM 2259 C CA . ALA A 1 289 ? -15.031 32.513 20.498 1.00 62.75 289 ALA A CA 1
ATOM 2260 C C . ALA A 1 289 ? -15.951 31.306 20.787 1.00 62.75 289 ALA A C 1
ATOM 2262 O O . ALA A 1 289 ? -17.175 31.450 20.735 1.00 62.75 289 ALA A O 1
ATOM 2263 N N . ILE A 1 290 ? -15.398 30.119 21.059 1.00 69.00 290 ILE A N 1
ATOM 2264 C CA . ILE A 1 290 ? -16.165 28.941 21.473 1.00 69.00 290 ILE A CA 1
ATOM 2265 C C . ILE A 1 290 ? -16.400 29.033 22.981 1.00 69.00 290 ILE A C 1
ATOM 2267 O O . ILE A 1 290 ? -15.473 28.958 23.787 1.00 69.00 290 ILE A O 1
ATOM 2271 N N . GLU A 1 291 ? -17.663 29.171 23.386 1.00 63.16 291 GLU A N 1
ATOM 2272 C CA . GLU A 1 291 ? -18.024 29.115 24.802 1.00 63.16 291 GLU A CA 1
ATOM 2273 C C . GLU A 1 291 ? -17.644 27.750 25.390 1.00 63.16 291 GLU A C 1
ATOM 2275 O O . GLU A 1 291 ? -18.110 26.711 24.930 1.00 63.16 291 GLU A O 1
ATOM 2280 N N . LYS A 1 292 ? -16.838 27.747 26.458 1.00 63.50 292 LYS A N 1
ATOM 2281 C CA . LYS A 1 292 ? -16.323 26.523 27.103 1.00 63.50 292 LYS A CA 1
ATOM 2282 C C . LYS A 1 292 ? -17.408 25.520 27.491 1.00 63.50 292 LYS A C 1
ATOM 2284 O O . LYS A 1 292 ? -17.188 24.321 27.401 1.00 63.50 292 LYS A O 1
ATOM 2289 N N . ALA A 1 293 ? -18.585 26.003 27.893 1.00 63.75 293 ALA A N 1
ATOM 2290 C CA . ALA A 1 293 ? -19.727 25.159 28.251 1.00 63.75 293 ALA A CA 1
ATOM 2291 C C . ALA A 1 293 ? -20.263 24.322 27.072 1.00 63.75 293 ALA A C 1
ATOM 2293 O O . ALA A 1 293 ? -21.008 23.370 27.283 1.00 63.75 293 ALA A O 1
ATOM 2294 N N . ARG A 1 294 ? -19.893 24.682 25.839 1.00 67.50 294 ARG A N 1
ATOM 2295 C CA . ARG A 1 294 ? -20.275 23.994 24.603 1.00 67.50 294 ARG A CA 1
ATOM 2296 C C . ARG A 1 294 ? -19.216 23.004 24.128 1.00 67.50 294 ARG A C 1
ATOM 2298 O O . ARG A 1 294 ? -19.428 22.346 23.117 1.00 67.50 294 ARG A O 1
ATOM 2305 N N . MET A 1 295 ? -18.085 22.898 24.828 1.00 74.81 295 MET A N 1
ATOM 2306 C CA . MET A 1 295 ? -17.087 21.866 24.569 1.00 74.81 295 MET A CA 1
ATOM 2307 C C . MET A 1 295 ? -17.477 20.597 25.331 1.00 74.81 295 MET A C 1
ATOM 2309 O O . MET A 1 295 ? -17.516 20.630 26.564 1.00 74.81 295 MET A O 1
ATOM 2313 N N . PRO A 1 296 ? -17.769 19.480 24.643 1.00 77.56 296 PRO A N 1
ATOM 2314 C CA . PRO A 1 296 ? -18.088 18.226 25.306 1.00 77.56 296 PRO A CA 1
ATOM 2315 C C . PRO A 1 296 ? -16.937 17.787 26.212 1.00 77.56 296 PRO A C 1
ATOM 2317 O O . PRO A 1 296 ? -15.787 17.736 25.778 1.00 77.56 296 PRO A O 1
ATOM 2320 N N . VAL A 1 297 ? -17.248 17.444 27.460 1.00 82.38 297 VAL A N 1
ATOM 2321 C CA . VAL A 1 297 ? -16.297 16.826 28.389 1.00 82.38 297 VAL A CA 1
ATOM 2322 C C . VAL A 1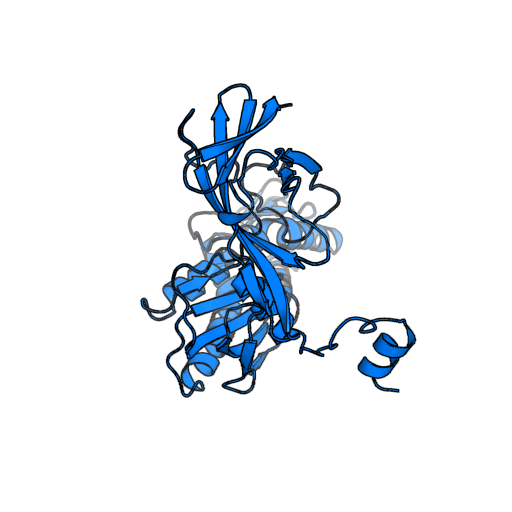 297 ? -16.665 15.357 28.549 1.00 82.38 297 VAL A C 1
ATOM 2324 O O . VAL A 1 297 ? -17.832 15.018 28.754 1.00 82.38 297 VAL A O 1
ATOM 2327 N N . ARG A 1 298 ? -15.672 14.477 28.441 1.00 80.50 298 ARG A N 1
ATOM 2328 C CA . ARG A 1 298 ? -15.809 13.035 28.656 1.00 80.50 298 ARG A CA 1
ATOM 2329 C C . ARG A 1 298 ? -14.848 12.581 29.745 1.00 80.50 298 ARG A C 1
ATOM 2331 O O . ARG A 1 298 ? -13.709 13.037 29.806 1.00 80.50 298 ARG A O 1
ATOM 2338 N N . LEU A 1 299 ? -15.310 11.664 30.590 1.00 78.12 299 LEU A N 1
ATOM 2339 C CA . LEU A 1 299 ? -14.469 11.019 31.592 1.00 78.12 299 LEU A CA 1
ATOM 2340 C C . LEU A 1 299 ? -13.638 9.921 30.917 1.00 78.12 299 LEU A C 1
ATOM 2342 O O . LEU A 1 299 ? -14.192 9.005 30.308 1.00 78.12 299 LEU A O 1
ATOM 2346 N N . GLY A 1 300 ? -12.317 10.036 31.010 1.00 65.25 300 GLY A N 1
ATOM 2347 C CA . GLY A 1 300 ? -11.370 9.045 30.523 1.00 65.25 300 GLY A CA 1
ATOM 2348 C C . GLY A 1 300 ? -11.251 7.832 31.449 1.00 65.25 300 GLY A C 1
ATOM 2349 O O . GLY A 1 300 ? -11.636 7.867 32.617 1.00 65.25 300 GLY A O 1
ATOM 2350 N N . TYR A 1 301 ? -10.678 6.738 30.937 1.00 47.72 301 TYR A N 1
ATOM 2351 C CA . TYR A 1 301 ? -10.422 5.510 31.714 1.00 47.72 301 TYR A CA 1
ATOM 2352 C C . TYR A 1 301 ? -9.386 5.679 32.836 1.00 47.72 301 TYR A C 1
ATOM 2354 O O . TYR A 1 301 ? -9.269 4.826 33.712 1.00 47.72 301 TYR A O 1
ATOM 2362 N N . ASP A 1 302 ? -8.632 6.770 32.804 1.00 66.94 302 ASP A N 1
ATOM 2363 C CA . ASP A 1 302 ? -7.710 7.233 33.840 1.00 66.94 302 ASP A CA 1
ATOM 2364 C C . ASP A 1 302 ? -8.411 8.064 34.934 1.00 66.94 302 ASP A C 1
ATOM 2366 O O . ASP A 1 302 ? -7.741 8.625 35.801 1.00 66.94 302 ASP A O 1
ATOM 2370 N N . ASN A 1 303 ? -9.748 8.138 34.904 1.00 75.88 303 ASN A N 1
ATOM 2371 C CA . ASN A 1 303 ? -10.585 8.997 35.742 1.00 75.88 303 ASN A CA 1
ATOM 2372 C C . ASN A 1 303 ? -10.275 10.499 35.601 1.00 75.88 303 ASN A C 1
ATOM 2374 O O . ASN A 1 303 ? -10.581 11.269 36.513 1.00 75.88 303 ASN A O 1
ATOM 2378 N N . GLN A 1 304 ? -9.684 10.930 34.481 1.00 76.81 304 GLN A N 1
ATOM 2379 C CA . GLN A 1 304 ? -9.467 12.345 34.180 1.00 76.81 304 GLN A CA 1
ATOM 2380 C C . GLN A 1 304 ? -10.518 12.856 33.191 1.00 76.81 304 GLN A C 1
ATOM 2382 O O . GLN A 1 304 ? -11.072 12.105 32.391 1.00 76.81 304 GLN A O 1
ATOM 2387 N N . GLU A 1 305 ? -10.821 14.147 33.250 1.00 79.69 305 GLU A N 1
ATOM 2388 C CA . GLU A 1 305 ? -11.751 14.791 32.324 1.00 79.69 305 GLU A CA 1
ATOM 2389 C C . GLU A 1 305 ? -11.014 15.246 31.058 1.00 79.69 305 GLU A C 1
ATOM 2391 O O . GLU A 1 305 ? -9.965 15.894 31.131 1.00 79.69 305 GLU A O 1
ATOM 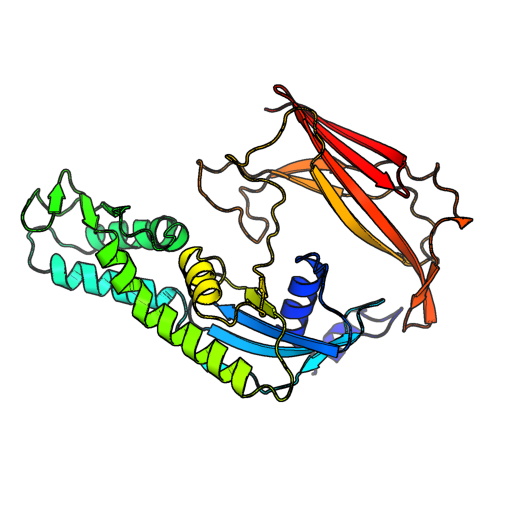2396 N N . TYR A 1 306 ? -11.576 14.918 29.897 1.00 79.81 306 TYR A N 1
ATOM 2397 C CA . TYR A 1 306 ? -11.068 15.299 28.584 1.00 79.81 306 TYR A CA 1
ATOM 2398 C C . TYR A 1 306 ? -12.106 16.124 27.842 1.00 79.81 306 TYR A C 1
ATOM 2400 O O . TYR A 1 306 ? -13.254 15.708 27.699 1.00 79.81 306 TYR A O 1
ATOM 2408 N N . TYR A 1 307 ? -11.682 17.247 27.280 1.00 78.56 307 TYR A N 1
ATOM 2409 C CA . TYR A 1 307 ? -12.421 17.893 26.210 1.00 78.56 307 TYR A CA 1
ATOM 2410 C C . TYR A 1 307 ? -12.394 16.993 24.967 1.00 78.56 307 TYR A C 1
ATOM 2412 O O . TYR A 1 307 ? -11.320 16.544 24.564 1.00 78.56 307 TYR A O 1
ATOM 2420 N N . HIS A 1 308 ? -13.555 16.757 24.356 1.00 79.25 308 HIS A N 1
ATOM 2421 C CA . HIS A 1 308 ? -13.738 16.023 23.102 1.00 79.25 308 HIS A CA 1
ATOM 2422 C C . HIS A 1 308 ? -14.356 16.957 22.067 1.00 79.25 308 HIS A C 1
ATOM 2424 O O . HIS A 1 308 ? -15.530 17.306 22.165 1.00 79.25 308 HIS A O 1
ATOM 2430 N N . ILE A 1 309 ? -13.563 17.385 21.087 1.00 76.25 309 ILE A N 1
ATOM 2431 C CA . ILE A 1 309 ? -14.002 18.348 20.073 1.00 76.25 309 ILE A CA 1
ATOM 2432 C C . ILE A 1 309 ? -14.041 17.659 18.719 1.00 76.25 309 ILE A C 1
ATOM 2434 O O . ILE A 1 309 ? -12.994 17.322 18.169 1.00 76.25 309 ILE A O 1
ATOM 2438 N N . GLY A 1 310 ? -15.248 17.489 18.179 1.00 78.19 310 GLY A N 1
ATOM 2439 C CA . GLY A 1 310 ? -15.462 17.175 16.770 1.00 78.19 310 GLY A CA 1
ATOM 2440 C C . GLY A 1 310 ? -15.531 18.462 15.954 1.00 78.19 310 GLY A C 1
ATOM 2441 O O . GLY A 1 310 ? -16.337 19.329 16.275 1.00 78.19 310 GLY A O 1
ATOM 2442 N N . TYR A 1 311 ? -14.692 18.603 14.935 1.00 81.50 311 TYR A N 1
ATOM 2443 C CA . TYR A 1 311 ? -14.621 19.784 14.071 1.00 81.50 311 TYR A CA 1
ATOM 2444 C C . TYR A 1 311 ? -14.456 19.354 12.616 1.00 81.50 311 TYR A C 1
ATOM 2446 O O . TYR A 1 311 ? -14.109 18.212 12.329 1.00 81.50 311 TYR A O 1
ATOM 2454 N N . GLU A 1 312 ? -14.703 20.270 11.697 1.00 82.94 312 GLU A N 1
ATOM 2455 C CA . GLU A 1 312 ? -14.545 20.053 10.270 1.00 82.94 312 GLU A CA 1
ATOM 2456 C C . GLU A 1 312 ? -13.416 20.920 9.720 1.00 82.94 312 GLU A C 1
ATOM 2458 O O . GLU A 1 312 ? -13.142 22.010 10.229 1.00 82.94 312 GLU A O 1
ATOM 2463 N N . ILE A 1 313 ? -12.762 20.444 8.665 1.00 83.81 313 ILE A N 1
ATOM 2464 C CA . ILE A 1 313 ? -11.883 21.267 7.842 1.00 83.81 313 ILE A CA 1
ATOM 2465 C C . ILE A 1 313 ? -12.477 21.321 6.447 1.00 83.81 313 ILE A C 1
ATOM 2467 O O . ILE A 1 313 ? -12.707 20.288 5.818 1.00 83.81 313 ILE A O 1
ATOM 2471 N N . HIS A 1 314 ? -12.742 22.541 5.998 1.00 88.25 314 HIS A N 1
ATOM 2472 C CA . HIS A 1 314 ? -13.259 22.837 4.671 1.00 88.25 314 HIS A CA 1
ATOM 2473 C C . HIS A 1 314 ? -12.098 23.336 3.820 1.00 88.25 314 HIS A C 1
ATOM 2475 O O . HIS A 1 314 ? -11.502 24.364 4.151 1.00 88.25 314 HIS A O 1
ATOM 2481 N N . ALA A 1 315 ? -11.761 22.600 2.764 1.00 82.81 315 ALA A N 1
ATOM 2482 C CA . ALA A 1 315 ? -10.735 22.976 1.798 1.00 82.81 315 ALA A CA 1
ATOM 2483 C C . ALA A 1 315 ? -11.400 23.473 0.509 1.00 82.81 315 ALA A C 1
ATOM 2485 O O . ALA A 1 315 ? -12.074 22.708 -0.178 1.00 82.81 315 ALA A O 1
ATOM 2486 N N . THR A 1 316 ? -11.205 24.746 0.179 1.00 82.88 316 THR A N 1
ATOM 2487 C CA . THR A 1 316 ? -11.779 25.389 -1.007 1.00 82.88 316 THR A CA 1
ATOM 2488 C C . THR A 1 316 ? -10.667 25.772 -1.972 1.00 82.88 316 THR A C 1
ATOM 2490 O O . THR A 1 316 ? -9.690 26.415 -1.586 1.00 82.88 316 THR A O 1
ATOM 2493 N N . TYR A 1 317 ? -10.821 25.401 -3.240 1.00 79.50 317 TYR A N 1
ATOM 2494 C CA . TYR A 1 317 ? -9.817 25.620 -4.279 1.00 79.50 317 TYR A CA 1
ATOM 2495 C C . TYR A 1 317 ? -10.321 26.672 -5.272 1.00 79.50 317 TYR A C 1
ATOM 2497 O O . TYR A 1 317 ? -11.464 26.613 -5.731 1.00 79.50 317 TYR A O 1
ATOM 2505 N N . PHE A 1 318 ? -9.462 27.638 -5.586 1.00 78.19 318 PHE A N 1
ATOM 2506 C CA . PHE A 1 318 ? -9.688 28.706 -6.559 1.00 78.19 318 PHE A CA 1
ATOM 2507 C C . PHE A 1 318 ? -8.584 28.674 -7.599 1.00 78.19 318 PHE A C 1
ATOM 2509 O O . PHE A 1 318 ? -7.515 28.148 -7.346 1.00 78.19 318 PHE A O 1
ATOM 2516 N N . SER A 1 319 ? -8.777 29.316 -8.742 1.00 73.06 319 SER A N 1
ATOM 2517 C CA . SER A 1 319 ? -7.783 29.334 -9.823 1.00 73.06 319 SER A CA 1
ATOM 2518 C C . SER A 1 319 ? -6.401 29.922 -9.459 1.00 73.06 319 SER A C 1
ATOM 2520 O O . SER A 1 319 ? -5.438 29.663 -10.178 1.00 73.06 319 SER A O 1
ATOM 2522 N N . ALA A 1 320 ? -6.267 30.678 -8.360 1.00 72.69 320 ALA A N 1
ATOM 2523 C CA . ALA A 1 320 ? -5.003 31.301 -7.935 1.00 72.69 320 ALA A CA 1
ATOM 2524 C C . ALA A 1 320 ? -4.528 30.913 -6.521 1.00 72.69 320 ALA A C 1
ATOM 2526 O O . ALA A 1 320 ? -3.386 31.200 -6.155 1.00 72.69 320 ALA A O 1
ATOM 2527 N N . HIS A 1 321 ? -5.390 30.306 -5.706 1.00 78.81 321 HIS A N 1
ATOM 2528 C CA . HIS A 1 321 ? -5.117 30.040 -4.296 1.00 78.81 321 HIS A CA 1
ATOM 2529 C C . HIS A 1 321 ? -6.051 28.957 -3.755 1.00 78.81 321 HIS A C 1
ATOM 2531 O O . HIS A 1 321 ? -7.101 28.685 -4.331 1.00 78.81 321 HIS A O 1
ATOM 2537 N N . CYS A 1 322 ? -5.711 28.371 -2.613 1.00 85.12 322 CYS A N 1
ATOM 2538 C CA . CYS A 1 322 ? -6.642 27.577 -1.820 1.00 85.12 322 CYS A CA 1
ATOM 2539 C C . CYS A 1 322 ? -6.848 28.186 -0.432 1.00 85.12 322 CYS A C 1
ATOM 2541 O O . CYS A 1 322 ? -6.020 28.939 0.090 1.00 85.12 322 CYS A O 1
ATOM 2543 N N . GLU A 1 323 ? -7.994 27.876 0.158 1.00 90.00 323 GLU A N 1
ATOM 2544 C CA . GLU A 1 323 ? -8.389 28.316 1.487 1.00 90.00 323 GLU A CA 1
ATOM 2545 C C . GLU A 1 323 ? -8.765 27.099 2.320 1.00 90.00 323 GLU A C 1
ATOM 2547 O O . GLU A 1 323 ? -9.537 26.250 1.883 1.00 90.00 323 GLU A O 1
ATOM 2552 N N . TYR A 1 324 ? -8.233 27.029 3.535 1.00 89.44 324 TYR A N 1
ATOM 2553 C CA . TYR A 1 324 ? -8.599 26.009 4.508 1.00 89.44 324 TYR A CA 1
ATOM 2554 C C . TYR A 1 324 ? -9.247 26.691 5.694 1.00 89.44 324 TYR A C 1
ATOM 2556 O O . TYR A 1 324 ? -8.625 27.561 6.303 1.00 89.44 324 TYR A O 1
ATOM 2564 N N . ALA A 1 325 ? -10.464 26.298 6.043 1.00 91.00 325 ALA A N 1
ATOM 2565 C CA . ALA A 1 325 ? -11.194 26.848 7.175 1.00 91.00 325 ALA A CA 1
ATOM 2566 C C . ALA A 1 325 ? -11.537 25.753 8.178 1.00 91.00 325 ALA A C 1
ATOM 2568 O O . ALA A 1 325 ? -11.928 24.652 7.793 1.00 91.00 325 ALA A O 1
ATOM 2569 N N . LEU A 1 326 ? -11.417 26.068 9.466 1.00 90.12 326 LEU A N 1
ATOM 2570 C CA . LEU A 1 326 ? -11.905 25.192 10.523 1.00 90.12 326 LEU A CA 1
ATOM 2571 C C . LEU A 1 326 ? -13.351 25.546 10.844 1.00 90.12 326 LEU A C 1
ATOM 2573 O O . LEU A 1 326 ? -13.676 26.709 11.098 1.00 90.12 326 LEU A O 1
ATOM 2577 N N . TRP A 1 327 ? -14.189 24.525 10.901 1.00 89.31 327 TRP A N 1
ATOM 2578 C CA . TRP A 1 327 ? -15.592 24.638 11.245 1.00 89.31 327 TRP A CA 1
ATOM 2579 C C . TRP A 1 327 ? -15.901 23.853 12.512 1.00 89.31 327 TRP A C 1
ATOM 2581 O O . TRP A 1 327 ? -15.416 22.747 12.718 1.00 89.31 327 TRP A O 1
ATOM 2591 N N . TYR A 1 328 ? -16.708 24.433 13.388 1.00 85.50 328 TYR A N 1
ATOM 2592 C CA . TYR A 1 328 ? -17.171 23.786 14.610 1.00 85.50 328 TYR A CA 1
ATOM 2593 C C . TYR A 1 328 ? -18.640 24.142 14.824 1.00 85.50 328 TYR A C 1
ATOM 2595 O O . TYR A 1 328 ? -19.015 25.310 14.723 1.00 85.50 328 TYR A O 1
ATOM 2603 N N . GLU A 1 329 ? -19.487 23.133 15.058 1.00 81.88 329 GLU A N 1
ATOM 2604 C CA . GLU A 1 329 ? -20.946 23.292 15.211 1.00 81.88 329 GLU A CA 1
ATOM 2605 C C . GLU A 1 329 ? -21.597 24.134 14.090 1.00 81.88 329 GLU A C 1
ATOM 2607 O O . GLU A 1 329 ? -22.451 24.990 14.340 1.00 81.88 329 GLU A O 1
ATOM 2612 N N . GLY A 1 330 ? -21.160 23.930 12.842 1.00 83.12 330 GLY A N 1
ATOM 2613 C CA . GLY A 1 330 ? -21.676 24.660 11.681 1.00 83.12 330 GLY A CA 1
ATOM 2614 C C . GLY A 1 330 ? -21.275 26.140 11.626 1.00 83.12 330 GLY A C 1
ATOM 2615 O O . GLY A 1 330 ? -21.917 26.920 10.924 1.00 83.12 330 GLY A O 1
ATOM 2616 N N . ARG A 1 331 ? -20.238 26.557 12.364 1.00 86.31 331 ARG A N 1
ATOM 2617 C CA . ARG A 1 331 ? -19.667 27.910 12.303 1.00 86.31 331 ARG A CA 1
ATOM 2618 C C . ARG A 1 331 ? -18.208 27.873 11.880 1.00 86.31 331 ARG A C 1
ATOM 2620 O O . ARG A 1 331 ? -17.449 27.035 12.352 1.00 86.31 331 ARG A O 1
ATOM 2627 N N . ASN A 1 332 ? -17.812 28.826 11.044 1.00 88.38 332 ASN A N 1
ATOM 2628 C CA . ASN A 1 332 ? -16.423 29.033 10.647 1.00 88.38 332 ASN A CA 1
ATOM 2629 C C . ASN A 1 332 ? -15.657 29.769 11.761 1.00 88.38 332 ASN A C 1
ATOM 2631 O O . ASN A 1 332 ? -16.088 30.832 12.214 1.00 88.38 332 ASN A O 1
ATOM 2635 N N . HIS A 1 333 ? -14.524 29.213 12.186 1.00 86.69 333 HIS A N 1
ATOM 2636 C CA . HIS A 1 333 ? -13.670 29.749 13.253 1.00 86.69 333 HIS A CA 1
ATOM 2637 C C . HIS A 1 333 ? -12.369 30.387 12.745 1.00 86.69 333 HIS A C 1
ATOM 2639 O O . HIS A 1 333 ? -11.497 30.755 13.530 1.00 86.69 333 HIS A O 1
ATOM 2645 N N . GLY A 1 334 ? -12.249 30.568 11.434 1.00 88.62 334 GLY A N 1
ATOM 2646 C CA . GLY A 1 334 ? -11.087 31.138 10.777 1.00 88.62 334 GLY A CA 1
ATOM 2647 C C . GLY A 1 334 ? -10.386 30.127 9.882 1.00 88.62 334 GLY A C 1
ATOM 2648 O O . GLY A 1 334 ? -10.606 28.915 9.952 1.00 88.62 334 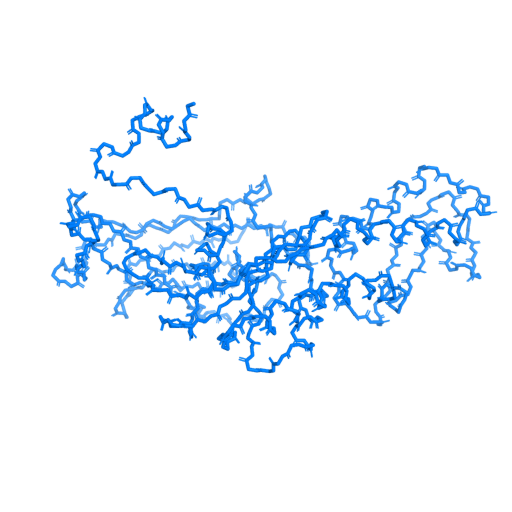GLY A O 1
ATOM 2649 N N . GLY A 1 335 ? -9.521 30.657 9.026 1.00 90.75 335 GLY A N 1
ATOM 2650 C CA . GLY A 1 335 ? -8.848 29.878 8.008 1.00 90.75 335 GLY A CA 1
ATOM 2651 C C . GLY A 1 335 ? -7.468 30.403 7.660 1.00 90.75 335 GLY A C 1
ATOM 2652 O O . GLY A 1 335 ? -7.041 31.461 8.126 1.00 90.75 335 GLY A O 1
ATOM 2653 N N . VAL A 1 336 ? -6.775 29.640 6.827 1.00 91.12 336 VAL A N 1
ATOM 2654 C CA . VAL A 1 336 ? -5.510 30.019 6.210 1.00 91.12 336 VAL A CA 1
ATOM 2655 C C . VAL A 1 336 ? -5.682 29.986 4.698 1.00 91.12 336 VAL A C 1
ATOM 2657 O O . VAL A 1 336 ? -6.195 29.016 4.143 1.00 91.12 336 VAL A O 1
ATOM 2660 N N . ARG A 1 337 ? -5.263 31.068 4.045 1.00 90.69 337 ARG A N 1
ATOM 2661 C CA . ARG A 1 337 ? -5.174 31.162 2.591 1.00 90.69 337 ARG A CA 1
ATOM 2662 C C . ARG A 1 337 ? -3.743 30.870 2.161 1.00 90.69 337 ARG A C 1
ATOM 2664 O O . ARG A 1 337 ? -2.806 31.385 2.773 1.00 90.69 337 ARG A O 1
ATOM 2671 N N . VAL A 1 338 ? -3.597 30.084 1.104 1.00 84.88 338 VAL A N 1
ATOM 2672 C CA . VAL A 1 338 ? -2.312 29.738 0.502 1.00 84.88 338 VAL A CA 1
ATOM 2673 C C . VAL A 1 338 ? -2.403 30.013 -0.990 1.00 84.88 338 VAL A C 1
ATOM 2675 O O . VAL A 1 338 ? -3.222 29.414 -1.682 1.00 84.88 338 VAL A O 1
ATOM 2678 N N . ASP A 1 339 ? -1.598 30.946 -1.486 1.00 81.00 339 ASP A N 1
ATOM 2679 C CA . ASP A 1 339 ? -1.497 31.178 -2.925 1.00 81.00 339 ASP A CA 1
ATOM 2680 C C . ASP A 1 339 ? -0.691 30.035 -3.562 1.00 81.00 339 ASP A C 1
ATOM 2682 O O . ASP A 1 339 ? 0.263 29.531 -2.959 1.00 81.00 339 ASP A O 1
ATOM 2686 N N . TYR A 1 340 ? -1.077 29.596 -4.762 1.00 68.56 340 TYR A N 1
ATOM 2687 C CA . TYR A 1 340 ? -0.306 28.574 -5.470 1.00 68.56 340 TYR A CA 1
ATOM 2688 C C . TYR A 1 340 ? 1.058 29.144 -5.881 1.00 68.56 340 TYR A C 1
ATOM 2690 O O . TYR A 1 340 ? 1.139 30.279 -6.355 1.00 68.56 340 TYR A O 1
ATOM 2698 N N . ALA A 1 341 ? 2.122 28.371 -5.651 1.00 54.53 341 ALA A N 1
ATOM 2699 C CA . ALA A 1 341 ? 3.505 28.774 -5.914 1.00 54.53 341 ALA A CA 1
ATOM 2700 C C . ALA A 1 341 ? 3.871 28.787 -7.404 1.00 54.53 341 ALA A C 1
ATOM 2702 O O . ALA A 1 341 ? 3.383 27.901 -8.146 1.00 54.53 341 ALA A O 1
#

Radius of gyration: 24.37 Å; Cα contacts (8 Å, |Δi|>4): 592; chains: 1; bounding box: 46×51×69 Å

Mean predicted aligned error: 14.6 Å